Protein AF-A0A8T4EYE5-F1 (afdb_monomer_lite)

Foldseek 3Di:
DAAEEEEAAALACPCLVVLQVVVCVLRVSHHYDDCLSVCHRCNVVVLVVVCVVVVHDPVVSCVDPVNVVSVVVSVVSLVRHQEYEYEPPHDPVSVVSQVVSLVVVHAYEYEACDDDPDDDPVCVSHPYYHNDSVSVSVVVCVVSVPPPPPPPPPPPPDDDDDDDDDDDDDDDDDDDDDDDDDD

Secondary structure (DSSP, 8-state):
--EEEEEE--TT-THHHHHHHHHHHH-TTEEEE-GGGTT-TTHHHHHHHHHHHTT--HHHHHHSHHHHHHHHHHHHHHHH-SEEEEESS--HHHHHHHHHHHHTT--EEEE-SS--SS--GGGGGSSEEESSHHHHHHHHHHHHSS-----------S--PPP----PPPPP----PPPPPP-

Structure (mmCIF, N/CA/C/O backbone):
data_AF-A0A8T4EYE5-F1
#
_entr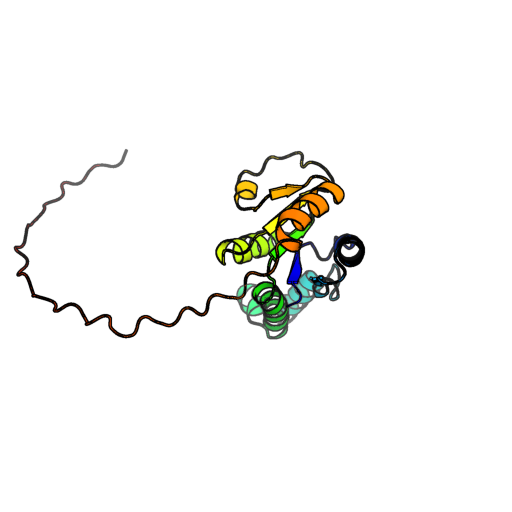y.id   AF-A0A8T4EYE5-F1
#
loop_
_atom_site.group_PDB
_atom_site.id
_atom_site.type_symbol
_atom_site.label_atom_id
_atom_site.label_alt_id
_atom_site.label_comp_id
_atom_site.label_asym_id
_atom_site.label_entity_id
_atom_site.label_seq_id
_atom_site.pdbx_PDB_ins_code
_atom_site.Cartn_x
_atom_site.Cartn_y
_atom_site.Cartn_z
_atom_site.occupancy
_atom_site.B_iso_or_equiv
_atom_site.auth_seq_id
_atom_site.auth_comp_id
_atom_site.auth_asym_id
_atom_site.auth_atom_id
_atom_site.pdbx_PDB_model_num
ATOM 1 N N . MET A 1 1 ? -5.954 -12.596 17.915 1.00 61.16 1 MET A N 1
ATOM 2 C CA . MET A 1 1 ? -4.967 -12.440 16.827 1.00 61.16 1 MET A CA 1
ATOM 3 C C . MET A 1 1 ? -4.851 -10.952 16.549 1.00 61.16 1 MET A C 1
ATOM 5 O O . MET A 1 1 ? -5.890 -10.300 16.524 1.00 61.16 1 MET A O 1
ATOM 9 N N . GLU A 1 2 ? -3.636 -10.422 16.454 1.00 86.00 2 GLU A N 1
ATOM 10 C CA . GLU A 1 2 ? -3.382 -9.031 16.052 1.00 86.00 2 GLU A CA 1
ATOM 11 C C . GLU A 1 2 ? -3.839 -8.829 14.603 1.00 86.00 2 GLU A C 1
ATOM 13 O O . GLU A 1 2 ? -3.594 -9.702 13.769 1.00 86.00 2 GLU A O 1
ATOM 18 N N . LYS A 1 3 ? -4.562 -7.735 14.324 1.00 93.75 3 LYS A N 1
ATOM 19 C CA . LYS A 1 3 ? -4.999 -7.429 12.955 1.00 93.75 3 LYS A CA 1
ATOM 20 C C . LYS A 1 3 ? -3.850 -6.806 12.182 1.00 93.75 3 LYS A C 1
ATOM 22 O O . LYS A 1 3 ? -3.168 -5.928 12.704 1.00 93.75 3 LYS A O 1
ATOM 27 N N . VAL A 1 4 ? -3.685 -7.206 10.930 1.00 97.62 4 VAL A N 1
ATOM 28 C CA . VAL A 1 4 ? -2.670 -6.658 10.030 1.00 97.62 4 VAL A CA 1
ATOM 29 C C . VAL A 1 4 ? -3.334 -5.740 9.012 1.00 97.62 4 VAL A C 1
ATOM 31 O O . VAL A 1 4 ? -4.245 -6.138 8.287 1.00 97.62 4 VAL A O 1
ATOM 34 N N . VAL A 1 5 ? -2.848 -4.511 8.918 1.00 98.44 5 VAL A N 1
ATOM 35 C CA . VAL A 1 5 ? -3.308 -3.496 7.973 1.00 98.44 5 VAL A CA 1
ATOM 36 C C . VAL A 1 5 ? -2.172 -3.166 7.019 1.00 98.44 5 VAL A C 1
ATOM 38 O O . VAL A 1 5 ? -1.103 -2.736 7.445 1.00 98.44 5 VAL A O 1
ATOM 41 N N . TYR A 1 6 ? -2.395 -3.339 5.719 1.00 98.75 6 TYR A N 1
ATOM 42 C CA . TYR A 1 6 ? -1.421 -2.949 4.701 1.00 98.75 6 TYR A CA 1
ATOM 43 C C . TYR A 1 6 ? -1.725 -1.531 4.208 1.00 98.75 6 TYR A C 1
ATOM 45 O O . TYR A 1 6 ? -2.805 -1.265 3.671 1.00 98.75 6 TYR A O 1
ATOM 53 N N . ILE A 1 7 ? -0.777 -0.610 4.379 1.00 98.75 7 ILE A N 1
ATOM 54 C CA . ILE A 1 7 ? -0.919 0.773 3.916 1.00 98.75 7 ILE A CA 1
ATOM 55 C C . ILE A 1 7 ? -0.329 0.879 2.513 1.00 98.75 7 ILE A C 1
ATOM 57 O O . ILE A 1 7 ? 0.885 0.910 2.338 1.00 98.75 7 ILE A O 1
ATOM 61 N N . ILE A 1 8 ? -1.202 0.954 1.518 1.00 98.75 8 ILE A N 1
ATOM 62 C CA . ILE A 1 8 ? -0.880 1.180 0.112 1.00 98.75 8 ILE A CA 1
ATOM 63 C C . ILE A 1 8 ? -0.535 2.663 -0.098 1.00 98.75 8 ILE A C 1
ATOM 65 O O . ILE A 1 8 ? -1.183 3.556 0.456 1.00 98.75 8 ILE A O 1
ATOM 69 N N . GLY A 1 9 ? 0.445 2.952 -0.954 1.00 97.56 9 GLY A N 1
ATOM 70 C CA . GLY A 1 9 ? 0.801 4.326 -1.302 1.00 97.56 9 GLY A CA 1
ATOM 71 C C . GLY A 1 9 ? 1.627 4.442 -2.579 1.00 97.56 9 GLY A C 1
ATOM 72 O O . GLY A 1 9 ? 1.385 3.764 -3.575 1.00 97.56 9 GLY A O 1
ATOM 73 N N . ALA A 1 10 ? 2.591 5.357 -2.570 1.00 97.19 10 ALA A N 1
ATOM 74 C CA . ALA A 1 10 ? 3.589 5.493 -3.623 1.00 97.19 10 ALA A CA 1
ATOM 75 C C . ALA A 1 10 ? 4.974 5.650 -2.997 1.00 97.19 10 ALA A C 1
ATOM 77 O O . ALA A 1 10 ? 5.104 6.314 -1.973 1.00 97.19 10 ALA A O 1
ATOM 78 N N . LEU A 1 11 ? 6.019 5.152 -3.664 1.00 96.50 11 LEU A N 1
ATOM 79 C CA . LEU A 1 11 ? 7.415 5.267 -3.207 1.00 96.50 11 LEU A CA 1
ATOM 80 C C . LEU A 1 11 ? 7.882 6.722 -2.985 1.00 96.50 11 LEU A C 1
ATOM 82 O O . LEU A 1 11 ? 8.848 6.985 -2.274 1.00 96.50 11 LEU A O 1
ATOM 86 N N . LYS A 1 12 ? 7.189 7.687 -3.602 1.00 96.44 12 LYS A N 1
ATOM 87 C CA . LYS A 1 12 ? 7.435 9.130 -3.455 1.00 96.44 12 LYS A CA 1
ATOM 88 C C . LYS A 1 12 ? 6.614 9.783 -2.338 1.00 96.44 12 LYS A C 1
ATOM 90 O O . LYS A 1 12 ? 6.881 10.927 -1.988 1.00 96.44 12 LYS A O 1
ATOM 95 N N . ASN A 1 13 ? 5.614 9.093 -1.793 1.00 96.75 13 ASN A N 1
ATOM 96 C CA . ASN A 1 13 ? 4.711 9.615 -0.772 1.00 96.75 13 ASN A CA 1
ATOM 97 C C . ASN A 1 13 ? 5.066 9.037 0.606 1.00 96.75 13 ASN A C 1
ATOM 99 O O . ASN A 1 13 ? 4.440 8.096 1.082 1.00 96.75 13 ASN A O 1
ATOM 103 N N . TRP A 1 14 ? 6.068 9.631 1.258 1.00 96.69 14 TRP A N 1
ATOM 104 C CA . TRP A 1 14 ? 6.592 9.172 2.554 1.00 96.69 14 TRP A CA 1
ATOM 105 C C . TRP A 1 14 ? 5.642 9.390 3.737 1.00 96.69 14 TRP A C 1
ATOM 107 O O . TRP A 1 14 ? 5.843 8.808 4.800 1.00 96.69 14 TRP A O 1
ATOM 117 N N . LYS A 1 15 ? 4.539 10.122 3.530 1.00 97.88 15 LYS A N 1
ATOM 118 C CA . LYS A 1 15 ? 3.475 10.293 4.530 1.00 97.88 15 LYS A CA 1
ATOM 119 C C . LYS A 1 15 ? 2.796 8.978 4.922 1.00 97.88 15 LYS A C 1
ATOM 121 O O . LYS A 1 15 ? 2.084 8.948 5.920 1.00 97.88 15 LYS A O 1
ATOM 126 N N . VAL A 1 16 ? 3.006 7.890 4.170 1.00 97.94 16 VAL A N 1
ATOM 127 C CA . VAL A 1 16 ? 2.561 6.549 4.584 1.00 97.94 16 VAL A CA 1
ATOM 128 C C . VAL A 1 16 ? 3.170 6.135 5.926 1.00 97.94 16 VAL A C 1
ATOM 130 O O . VAL A 1 16 ? 2.483 5.490 6.709 1.00 97.94 16 VAL A O 1
ATOM 133 N N . ILE A 1 17 ? 4.406 6.554 6.223 1.00 98.31 17 ILE A N 1
ATOM 134 C CA . ILE A 1 17 ? 5.074 6.265 7.500 1.00 98.31 17 ILE A CA 1
ATOM 135 C C . ILE A 1 17 ? 4.430 7.081 8.623 1.00 98.31 17 ILE A C 1
ATOM 137 O O . ILE A 1 17 ? 4.127 6.540 9.683 1.00 98.31 17 ILE A O 1
ATOM 141 N N . ASP A 1 18 ? 4.161 8.367 8.384 1.00 98.44 18 ASP A N 1
ATOM 142 C CA . ASP A 1 18 ? 3.478 9.229 9.357 1.00 98.44 18 ASP A CA 1
ATOM 143 C C . ASP A 1 18 ? 2.082 8.691 9.687 1.00 98.44 18 ASP A C 1
ATOM 145 O O . ASP A 1 18 ? 1.681 8.643 10.853 1.00 98.44 18 ASP A O 1
ATOM 149 N N . LEU A 1 19 ? 1.359 8.241 8.658 1.00 98.62 19 LEU A N 1
ATOM 150 C CA . LEU A 1 19 ? 0.061 7.599 8.806 1.00 98.62 19 LEU A CA 1
ATOM 151 C C . LEU A 1 19 ? 0.175 6.302 9.611 1.00 98.62 19 LEU A C 1
ATOM 153 O O . LEU A 1 19 ? -0.575 6.140 10.570 1.00 98.62 19 LEU A O 1
ATOM 157 N N . ALA A 1 20 ? 1.118 5.417 9.270 1.00 98.56 20 ALA A N 1
ATOM 158 C CA . ALA A 1 20 ? 1.360 4.179 10.009 1.00 98.56 20 ALA A CA 1
ATOM 159 C C . ALA A 1 20 ? 1.632 4.465 11.491 1.00 98.56 20 ALA A C 1
ATOM 161 O O . ALA A 1 20 ? 0.966 3.915 12.358 1.00 98.56 20 ALA A O 1
ATOM 162 N N . ASN A 1 21 ? 2.532 5.404 11.787 1.00 98.50 21 ASN A N 1
ATOM 163 C CA . ASN A 1 21 ? 2.879 5.790 13.154 1.00 98.50 21 ASN A CA 1
ATOM 164 C C . ASN A 1 21 ? 1.688 6.366 13.926 1.00 98.50 21 ASN A C 1
ATOM 166 O O . ASN A 1 21 ? 1.528 6.081 15.114 1.00 98.50 21 ASN A O 1
ATOM 170 N N . ARG A 1 22 ? 0.859 7.192 13.277 1.00 98.19 22 ARG A N 1
ATOM 171 C CA . ARG A 1 22 ? -0.359 7.727 13.894 1.00 98.19 22 ARG A CA 1
ATOM 172 C C . ARG A 1 22 ? -1.351 6.608 14.198 1.00 98.19 22 ARG A C 1
ATOM 174 O O . ARG A 1 22 ? -1.857 6.549 15.312 1.00 98.19 22 ARG A O 1
ATOM 181 N N . LEU A 1 23 ? -1.586 5.707 13.249 1.00 98.00 23 LEU A N 1
ATOM 182 C CA . LEU A 1 23 ? -2.521 4.598 13.422 1.00 98.00 23 LEU A CA 1
ATOM 183 C C . LEU A 1 23 ? -2.035 3.581 14.465 1.00 98.00 23 LEU A C 1
ATOM 185 O O . LEU A 1 23 ? -2.836 3.146 15.283 1.00 98.00 23 LEU A O 1
ATOM 189 N N . SER A 1 24 ? -0.738 3.275 14.529 1.00 97.25 24 SER A N 1
ATOM 190 C CA . SER A 1 24 ? -0.174 2.392 15.561 1.00 97.25 24 SER A CA 1
ATOM 191 C C . SER A 1 24 ? -0.366 2.933 16.981 1.00 97.25 24 SER A C 1
ATOM 193 O O . SER A 1 24 ? -0.507 2.153 17.919 1.00 97.25 24 SER A O 1
ATOM 195 N N . LYS A 1 25 ? -0.391 4.262 17.164 1.00 97.75 25 LYS A N 1
ATOM 196 C CA . LYS A 1 25 ? -0.698 4.880 18.467 1.00 97.75 25 LYS A CA 1
ATOM 197 C C . LYS A 1 25 ? -2.172 4.730 18.840 1.00 97.75 25 LYS A C 1
ATOM 199 O O . LYS A 1 25 ? -2.475 4.465 19.997 1.00 97.75 25 LYS A O 1
ATOM 204 N N . GLU A 1 26 ? -3.067 4.890 17.868 1.00 96.88 26 GLU A N 1
ATOM 205 C CA . GLU A 1 26 ? -4.517 4.750 18.062 1.00 96.88 26 GLU A CA 1
ATOM 206 C C . GLU A 1 26 ? -4.946 3.287 18.246 1.00 96.88 26 GLU A C 1
ATOM 208 O O . GLU A 1 26 ? -5.865 2.997 19.009 1.00 96.88 26 GLU A O 1
ATOM 213 N N . PHE A 1 27 ? -4.264 2.354 17.578 1.00 96.12 27 PHE A N 1
ATOM 214 C CA . PHE A 1 27 ? -4.590 0.930 17.561 1.00 96.12 27 PHE A CA 1
ATOM 215 C C . PHE A 1 27 ? -3.361 0.079 17.935 1.00 96.12 27 PHE A C 1
ATOM 217 O O . PHE A 1 27 ? -2.821 -0.633 17.089 1.00 96.12 27 PHE A O 1
ATOM 224 N N . PRO A 1 28 ? -2.927 0.081 19.211 1.00 93.94 28 PRO A N 1
ATOM 225 C CA .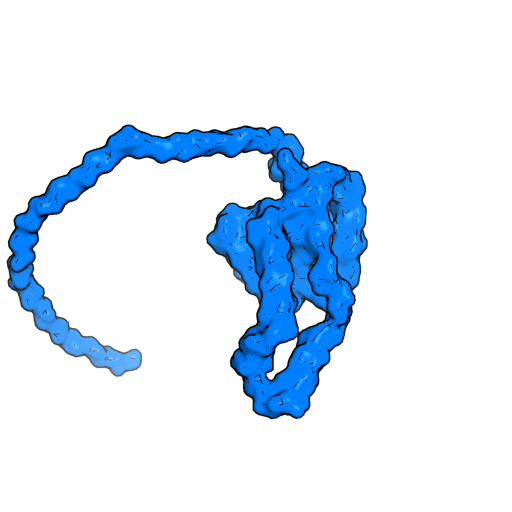 PRO A 1 28 ? -1.667 -0.539 19.647 1.00 93.94 28 PRO A CA 1
ATOM 226 C C . PRO A 1 28 ? -1.636 -2.076 19.582 1.00 93.94 28 PRO A C 1
ATOM 228 O O . PRO A 1 28 ? -0.626 -2.683 19.916 1.00 93.94 28 PRO A O 1
ATOM 231 N N . LYS A 1 29 ? -2.751 -2.716 19.208 1.00 93.31 29 LYS A N 1
ATOM 232 C CA . LYS A 1 29 ? -2.882 -4.174 19.023 1.00 93.31 29 LYS A CA 1
ATOM 233 C C . LYS A 1 29 ? -3.019 -4.565 17.546 1.00 93.31 29 LYS A C 1
ATOM 235 O O . LYS A 1 29 ? -3.561 -5.634 17.252 1.00 93.31 29 LYS A O 1
ATOM 240 N N . CYS A 1 30 ? -2.691 -3.642 16.645 1.00 95.50 30 CYS A N 1
ATOM 241 C CA . CYS A 1 30 ? -2.746 -3.822 15.204 1.00 95.50 30 CYS A CA 1
ATOM 242 C C . CYS A 1 30 ? -1.382 -3.502 14.595 1.00 95.50 30 CYS A C 1
ATOM 244 O O . CYS A 1 30 ? -0.728 -2.527 14.967 1.00 95.50 30 CYS A O 1
ATOM 246 N N . GLU A 1 31 ? -1.010 -4.269 13.579 1.00 97.38 31 GLU A N 1
ATOM 247 C CA . GLU A 1 31 ? 0.167 -4.003 12.770 1.00 97.38 31 GLU A CA 1
ATOM 248 C C . GLU A 1 31 ? -0.213 -3.121 11.573 1.00 97.38 31 GLU A C 1
ATOM 250 O O . GLU A 1 31 ? -1.110 -3.468 10.806 1.00 97.38 31 GLU A O 1
ATOM 255 N N . PHE A 1 32 ? 0.511 -2.020 11.359 1.00 98.31 32 PHE A N 1
ATOM 256 C CA . PHE A 1 32 ? 0.377 -1.170 10.172 1.00 98.31 32 PHE A CA 1
ATOM 257 C C . PHE A 1 32 ? 1.611 -1.311 9.281 1.00 98.31 32 PHE A C 1
ATOM 259 O O . PHE A 1 32 ? 2.641 -0.674 9.496 1.00 98.31 32 PHE A O 1
ATOM 266 N N . PHE A 1 33 ? 1.509 -2.167 8.268 1.00 98.56 33 PHE A N 1
ATOM 267 C CA . PHE A 1 33 ? 2.607 -2.484 7.367 1.00 98.56 33 PHE A CA 1
ATOM 268 C C . PHE A 1 33 ? 2.761 -1.425 6.267 1.00 98.56 33 PHE A C 1
ATOM 270 O O . PHE A 1 33 ? 1.860 -1.222 5.451 1.00 98.56 33 PHE A O 1
ATOM 277 N N . CYS A 1 34 ? 3.939 -0.802 6.204 1.00 98.25 34 CYS A N 1
ATOM 278 C CA . CYS A 1 34 ? 4.347 0.089 5.112 1.00 98.25 34 CYS A CA 1
ATOM 279 C C . CYS A 1 34 ? 5.832 -0.067 4.727 1.00 98.25 34 CYS A C 1
ATOM 281 O O . CYS A 1 34 ? 6.401 0.809 4.077 1.00 98.25 34 CYS A O 1
ATOM 283 N N . SER A 1 35 ? 6.494 -1.160 5.131 1.00 97.88 35 SER A N 1
ATOM 284 C CA . SER A 1 35 ? 7.941 -1.362 4.923 1.00 97.88 35 SER A CA 1
ATOM 285 C C . SER A 1 35 ? 8.339 -1.541 3.454 1.00 97.88 35 SER A C 1
ATOM 287 O O . SER A 1 35 ? 9.516 -1.395 3.122 1.00 97.88 35 SER A O 1
ATOM 289 N N . TRP A 1 36 ? 7.372 -1.777 2.561 1.00 97.44 36 TRP A N 1
ATOM 290 C CA . TRP A 1 36 ? 7.564 -1.751 1.107 1.00 97.44 36 TRP A CA 1
ATOM 291 C C . TRP A 1 36 ? 8.118 -0.416 0.591 1.00 97.44 36 TRP A C 1
ATOM 293 O O . TRP A 1 36 ? 8.665 -0.374 -0.505 1.00 97.44 36 TRP A O 1
ATOM 303 N N . ILE A 1 37 ? 8.039 0.678 1.362 1.00 97.50 37 ILE A N 1
ATOM 304 C CA . ILE A 1 37 ? 8.595 1.979 0.957 1.00 97.50 37 ILE A CA 1
ATOM 305 C C . ILE A 1 37 ? 10.132 2.030 0.976 1.00 97.50 37 ILE A C 1
ATOM 307 O O . ILE A 1 37 ? 10.734 2.894 0.337 1.00 97.50 37 ILE A O 1
ATOM 311 N N . THR A 1 38 ? 10.780 1.112 1.698 1.00 96.75 38 THR A N 1
ATOM 312 C CA . THR A 1 38 ? 12.230 1.126 1.963 1.00 96.75 38 THR A CA 1
ATOM 313 C C . THR A 1 38 ? 13.150 1.131 0.730 1.00 96.75 38 THR A C 1
ATOM 315 O O . THR A 1 38 ? 14.198 1.770 0.821 1.00 96.75 38 THR A O 1
ATOM 318 N N . PRO A 1 39 ? 12.804 0.543 -0.438 1.00 95.25 39 PRO A N 1
ATOM 319 C CA . PRO A 1 39 ? 13.608 0.675 -1.658 1.00 95.25 39 PRO A CA 1
ATOM 320 C C . PRO A 1 39 ? 13.696 2.115 -2.195 1.00 95.25 39 PRO A C 1
ATOM 322 O O . PRO A 1 39 ? 14.570 2.423 -3.006 1.00 95.25 39 PRO A O 1
ATOM 325 N N . GLY A 1 40 ? 12.810 3.008 -1.744 1.00 95.62 40 GLY A N 1
ATOM 326 C CA . GLY A 1 40 ? 12.862 4.436 -2.026 1.00 95.62 40 GLY A CA 1
ATOM 327 C C . GLY A 1 40 ? 12.227 4.865 -3.358 1.00 95.62 40 GLY A C 1
ATOM 328 O O . GLY A 1 40 ? 11.804 4.044 -4.172 1.00 95.62 40 GLY A O 1
ATOM 329 N N . PRO A 1 41 ? 12.153 6.188 -3.606 1.00 96.12 41 PRO A N 1
ATOM 330 C CA . PRO A 1 41 ? 11.363 6.802 -4.684 1.00 96.12 41 PRO A CA 1
ATOM 331 C C . PRO A 1 41 ? 11.800 6.449 -6.113 1.00 96.12 41 PRO A C 1
ATOM 333 O O . PRO A 1 41 ? 11.074 6.748 -7.065 1.00 96.12 41 PRO A O 1
ATOM 336 N N . GLU A 1 42 ? 12.982 5.858 -6.269 1.00 96.75 42 GLU A N 1
ATOM 337 C CA . GLU A 1 42 ? 13.623 5.565 -7.552 1.00 96.75 42 GLU A CA 1
ATOM 338 C C . GLU A 1 42 ? 13.687 4.064 -7.865 1.00 96.75 42 GLU A C 1
ATOM 340 O O . GLU A 1 42 ? 14.230 3.693 -8.905 1.00 96.75 42 GLU A O 1
ATOM 345 N N . ALA A 1 43 ? 13.146 3.194 -7.005 1.00 95.50 43 ALA A N 1
ATOM 346 C CA . ALA A 1 43 ? 13.285 1.742 -7.144 1.00 95.50 43 ALA A CA 1
ATOM 347 C C . ALA A 1 43 ? 12.849 1.232 -8.531 1.00 95.50 43 ALA A C 1
ATOM 349 O O . ALA A 1 43 ? 13.620 0.559 -9.221 1.00 95.50 43 ALA A O 1
ATOM 350 N N . ASP A 1 44 ? 11.669 1.652 -8.998 1.00 93.94 44 ASP A N 1
ATOM 351 C CA . ASP A 1 44 ? 11.150 1.297 -10.327 1.00 93.94 44 ASP A CA 1
ATOM 352 C C . ASP A 1 44 ? 12.044 1.812 -11.465 1.00 93.94 44 ASP A C 1
ATOM 354 O O . ASP A 1 44 ? 12.213 1.163 -12.502 1.00 93.94 44 ASP A O 1
ATOM 358 N N . GLU A 1 45 ? 12.644 2.991 -11.282 1.00 96.12 45 GLU A N 1
ATOM 359 C CA . GLU A 1 45 ? 13.545 3.583 -12.266 1.00 96.12 45 GLU A CA 1
ATOM 360 C C . GLU A 1 45 ? 14.858 2.799 -12.347 1.00 96.12 45 GLU A C 1
ATOM 362 O O . GLU A 1 45 ? 15.361 2.570 -13.451 1.00 96.12 45 GLU A O 1
ATOM 367 N N . TYR A 1 46 ? 15.395 2.335 -11.216 1.00 97.44 46 TYR A N 1
ATOM 368 C CA . TYR A 1 46 ? 16.572 1.468 -11.202 1.00 97.44 46 TYR A CA 1
ATOM 369 C C . TYR A 1 46 ? 16.288 0.106 -11.834 1.00 97.44 46 TYR A C 1
ATOM 371 O O . TYR A 1 46 ? 17.092 -0.338 -12.657 1.00 97.44 46 TYR A O 1
ATOM 379 N N . LEU A 1 47 ? 15.134 -0.510 -11.557 1.00 96.94 47 LEU A N 1
ATOM 380 C CA . LEU A 1 47 ? 14.725 -1.757 -12.213 1.00 96.94 47 LEU A CA 1
ATOM 381 C C . LEU A 1 47 ? 14.622 -1.577 -13.736 1.00 96.94 47 LEU A C 1
ATOM 383 O O . LEU A 1 47 ? 15.141 -2.385 -14.510 1.00 96.94 47 LEU A O 1
ATOM 387 N N . ARG A 1 48 ? 14.030 -0.465 -14.187 1.00 96.75 48 ARG A N 1
ATOM 388 C CA . ARG A 1 48 ? 13.941 -0.122 -15.613 1.00 96.75 48 ARG A CA 1
ATOM 389 C C . ARG A 1 48 ? 15.317 0.100 -16.245 1.00 96.75 48 ARG A C 1
ATOM 391 O O . ARG A 1 48 ? 15.563 -0.380 -17.354 1.00 96.75 48 ARG A O 1
ATOM 398 N N . LYS A 1 49 ? 16.213 0.835 -15.576 1.00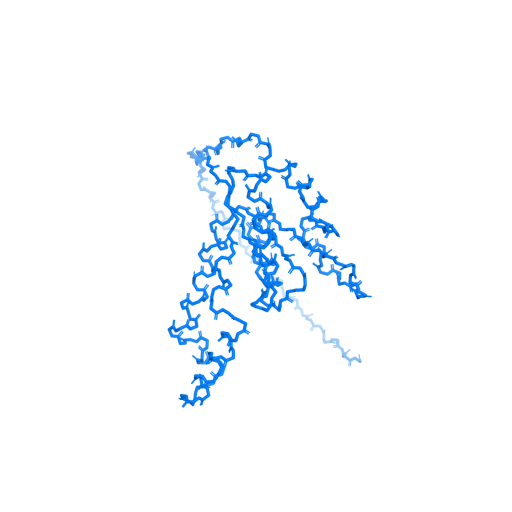 98.00 49 LYS A N 1
ATOM 399 C CA . LYS A 1 49 ? 17.597 1.062 -16.035 1.00 98.00 49 LYS A CA 1
ATOM 400 C C . LYS A 1 49 ? 18.361 -0.257 -16.138 1.00 98.00 49 LYS A C 1
ATOM 402 O O . LYS A 1 49 ? 19.052 -0.465 -17.133 1.00 98.00 49 LYS A O 1
ATOM 407 N N . PHE A 1 50 ? 18.211 -1.141 -15.153 1.00 97.94 50 PHE A N 1
ATOM 408 C CA . PHE A 1 50 ? 18.786 -2.484 -15.159 1.00 97.94 50 PHE A CA 1
ATOM 409 C C . PHE A 1 50 ? 18.309 -3.290 -16.373 1.00 97.94 50 PHE A C 1
ATOM 411 O O . PHE A 1 50 ? 19.144 -3.732 -17.163 1.00 97.94 50 PHE A O 1
ATOM 418 N N . GLY A 1 51 ? 16.991 -3.396 -16.581 1.00 98.06 51 GLY A N 1
ATOM 419 C CA . GLY A 1 51 ? 16.413 -4.132 -17.711 1.00 98.06 51 GLY A CA 1
ATOM 420 C C . GLY A 1 51 ? 16.934 -3.631 -19.059 1.00 98.06 51 GLY A C 1
ATOM 421 O O . GLY A 1 51 ? 17.448 -4.411 -19.859 1.00 98.06 51 GLY A O 1
ATOM 422 N N . LYS A 1 52 ? 16.940 -2.305 -19.263 1.00 98.06 52 LYS A N 1
ATOM 423 C CA . LYS A 1 52 ? 17.503 -1.679 -20.472 1.00 98.06 52 LYS A CA 1
ATOM 424 C C . LYS A 1 52 ? 18.984 -1.994 -20.671 1.00 98.06 52 LYS A C 1
ATOM 426 O O . LYS A 1 52 ? 19.380 -2.345 -21.776 1.00 98.06 52 LYS A O 1
ATOM 431 N N . LYS A 1 53 ? 19.803 -1.891 -19.618 1.00 98.25 53 LYS A N 1
ATOM 432 C CA . LYS A 1 53 ? 21.241 -2.206 -19.693 1.00 98.25 53 LYS A CA 1
ATOM 433 C C . LYS A 1 53 ? 21.508 -3.680 -20.001 1.00 98.25 53 LYS A C 1
ATOM 435 O O . LYS A 1 53 ? 22.531 -3.993 -20.597 1.00 98.25 53 LYS A O 1
ATOM 440 N N . ARG A 1 54 ? 20.599 -4.573 -19.611 1.00 97.88 54 ARG A N 1
ATOM 441 C CA . ARG A 1 54 ? 20.646 -6.007 -19.922 1.00 97.88 54 ARG A CA 1
ATOM 442 C C . ARG A 1 54 ? 20.073 -6.354 -21.303 1.00 97.88 54 ARG A C 1
ATOM 444 O O . ARG A 1 54 ? 20.147 -7.515 -21.686 1.00 97.88 54 ARG A O 1
ATOM 451 N N . GLY A 1 55 ? 19.515 -5.384 -22.033 1.00 98.31 55 GLY A N 1
ATOM 452 C CA . GLY A 1 55 ? 18.834 -5.620 -23.310 1.00 98.31 55 GLY A CA 1
ATOM 453 C C . GLY A 1 55 ? 17.477 -6.320 -23.169 1.00 98.31 55 GLY A C 1
ATOM 454 O O . GLY A 1 55 ? 16.980 -6.868 -24.145 1.00 98.31 55 GLY A O 1
ATOM 455 N N . LEU A 1 56 ? 16.885 -6.319 -21.971 1.00 98.44 56 LEU A N 1
ATOM 456 C CA . LEU A 1 56 ? 15.612 -6.982 -21.694 1.00 98.44 56 LEU A CA 1
ATOM 457 C C . LEU A 1 56 ? 14.430 -6.104 -22.114 1.00 98.44 56 LEU A C 1
ATOM 459 O O . LEU A 1 56 ? 14.406 -4.891 -21.875 1.00 98.44 56 LEU A O 1
ATOM 463 N N . SER A 1 57 ? 13.398 -6.736 -22.664 1.00 98.19 57 SER A N 1
ATOM 464 C CA . SER A 1 57 ? 12.085 -6.116 -22.834 1.00 98.19 57 SER A CA 1
ATOM 465 C C . SER A 1 57 ? 11.405 -5.863 -21.482 1.00 98.19 57 SER A C 1
ATOM 467 O O . SER A 1 57 ? 11.820 -6.363 -20.432 1.00 98.19 57 SER A O 1
ATOM 469 N N . TYR A 1 58 ? 10.296 -5.119 -21.497 1.00 96.81 58 TYR A N 1
ATOM 470 C CA . TYR A 1 58 ? 9.464 -4.924 -20.305 1.00 96.81 58 TYR A CA 1
ATOM 471 C C . TYR A 1 58 ? 8.987 -6.261 -19.712 1.00 96.81 58 TYR A C 1
ATOM 473 O O . TYR A 1 58 ? 9.105 -6.486 -18.509 1.00 96.81 58 TYR A O 1
ATOM 481 N N . LYS A 1 59 ? 8.494 -7.170 -20.568 1.00 97.88 59 LYS A N 1
ATOM 482 C CA . LYS A 1 59 ? 7.983 -8.481 -20.149 1.00 97.88 59 LYS A CA 1
ATOM 483 C C . LYS A 1 59 ? 9.082 -9.327 -19.513 1.00 97.88 59 LYS A C 1
ATOM 485 O O . LYS A 1 59 ? 8.837 -9.943 -18.485 1.00 97.88 59 LYS A O 1
ATOM 490 N N . GLU A 1 60 ? 10.279 -9.334 -20.090 1.00 98.38 60 GLU A N 1
ATOM 491 C CA . GLU A 1 60 ? 11.423 -10.068 -19.537 1.00 98.38 60 GLU A CA 1
ATOM 492 C C . GLU A 1 60 ? 11.938 -9.436 -18.242 1.00 98.38 60 GLU A C 1
ATOM 494 O O . GLU A 1 60 ? 12.239 -10.158 -17.299 1.00 98.38 60 GLU A O 1
ATOM 499 N N . THR A 1 61 ? 11.952 -8.102 -18.146 1.00 98.31 61 THR A N 1
ATOM 500 C CA . THR A 1 61 ? 12.333 -7.392 -16.912 1.00 98.31 61 THR A CA 1
ATOM 501 C C . THR A 1 61 ? 11.401 -7.754 -15.752 1.00 98.31 61 THR A C 1
ATOM 503 O O . THR A 1 61 ? 11.875 -7.989 -14.647 1.00 98.31 61 THR A O 1
ATOM 506 N N . LEU A 1 62 ? 10.089 -7.883 -15.991 1.00 97.44 62 LEU A N 1
ATOM 507 C CA . LEU A 1 62 ? 9.144 -8.368 -14.972 1.00 97.44 62 LEU A CA 1
ATOM 508 C C . LEU A 1 62 ? 9.380 -9.830 -14.562 1.00 97.44 62 LEU A C 1
ATOM 510 O O . LEU A 1 62 ? 8.931 -10.249 -13.498 1.00 97.44 62 LEU A O 1
ATOM 514 N N . GLN A 1 63 ? 10.042 -10.621 -15.408 1.00 97.81 63 GLN A N 1
ATOM 515 C CA . GLN A 1 63 ? 10.384 -12.009 -15.108 1.00 97.81 63 GLN A CA 1
ATOM 516 C C . GLN A 1 63 ? 11.744 -12.167 -14.419 1.00 97.81 63 GLN A C 1
ATOM 518 O O . GLN A 1 63 ? 12.053 -13.286 -13.995 1.00 97.81 63 GLN A O 1
ATOM 523 N N . ASP A 1 64 ? 12.516 -11.087 -14.285 1.00 97.62 64 ASP A N 1
ATOM 524 C CA . ASP A 1 64 ? 13.785 -11.072 -13.564 1.00 97.62 64 ASP A CA 1
ATOM 525 C C . ASP A 1 64 ? 13.591 -11.355 -12.064 1.00 97.62 64 ASP A C 1
ATOM 527 O O . ASP A 1 64 ? 12.545 -11.063 -11.473 1.00 97.62 64 ASP A O 1
ATOM 531 N N . TRP A 1 65 ? 14.618 -11.930 -11.436 1.00 97.25 65 TRP A N 1
ATOM 532 C CA . TRP A 1 65 ? 14.599 -12.295 -10.022 1.00 97.25 65 TRP A CA 1
ATOM 533 C C . TRP A 1 65 ? 14.348 -11.107 -9.098 1.00 97.25 65 TRP A C 1
ATOM 535 O O . TRP A 1 65 ? 13.626 -11.275 -8.113 1.00 97.25 65 TRP A O 1
ATOM 545 N N . GLY A 1 66 ? 14.896 -9.928 -9.414 1.00 96.19 66 GLY A N 1
ATOM 546 C CA . GLY A 1 66 ? 14.687 -8.718 -8.621 1.00 96.19 66 GLY A CA 1
ATOM 547 C C . GLY A 1 66 ? 13.228 -8.266 -8.653 1.00 96.19 66 GLY A C 1
ATOM 548 O O . GLY A 1 66 ? 12.625 -8.049 -7.604 1.00 96.19 66 GLY A O 1
ATOM 549 N N . ALA A 1 67 ? 12.625 -8.216 -9.845 1.00 97.25 67 ALA A N 1
ATOM 550 C CA . ALA A 1 67 ? 11.219 -7.846 -10.015 1.00 97.25 67 ALA A CA 1
ATOM 551 C C . ALA A 1 67 ? 10.274 -8.835 -9.313 1.00 97.25 67 ALA A C 1
ATOM 553 O O . ALA A 1 67 ? 9.361 -8.427 -8.594 1.00 97.25 67 ALA A O 1
ATOM 554 N N . LYS A 1 68 ? 10.520 -10.142 -9.474 1.00 98.12 68 LYS A N 1
ATOM 555 C CA . LYS A 1 68 ? 9.735 -11.199 -8.817 1.00 98.12 68 LYS A CA 1
ATOM 556 C C . LYS A 1 68 ? 9.845 -11.156 -7.298 1.00 98.12 68 LYS A C 1
ATOM 558 O O . LYS A 1 68 ? 8.845 -11.390 -6.628 1.00 98.12 68 LYS A O 1
ATOM 563 N N . HIS A 1 69 ? 11.028 -10.870 -6.753 1.00 97.56 69 HIS A N 1
ATOM 564 C CA . HIS A 1 69 ? 11.206 -10.750 -5.305 1.00 97.56 69 HIS A CA 1
ATOM 565 C C . HIS A 1 69 ? 10.409 -9.587 -4.729 1.00 97.56 69 HIS A C 1
ATOM 567 O O . HIS A 1 69 ? 9.700 -9.793 -3.750 1.00 97.56 69 HIS A O 1
ATOM 573 N N . VAL A 1 70 ? 10.479 -8.406 -5.350 1.00 96.88 70 VAL A N 1
ATOM 574 C CA . VAL A 1 70 ? 9.701 -7.237 -4.908 1.00 96.88 70 VAL A CA 1
ATOM 575 C C . VAL A 1 70 ? 8.204 -7.544 -4.971 1.00 96.88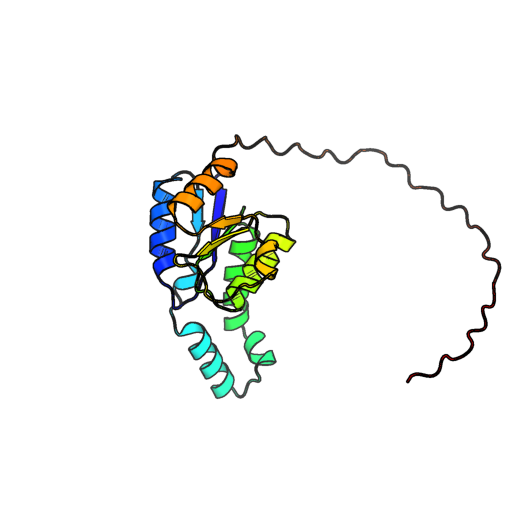 70 VAL A C 1
ATOM 577 O O . VAL A 1 70 ? 7.512 -7.424 -3.967 1.00 96.88 70 VAL A O 1
ATOM 580 N N . PHE A 1 71 ? 7.727 -8.079 -6.099 1.00 97.94 71 PHE A N 1
ATOM 581 C CA . PHE A 1 71 ? 6.327 -8.483 -6.240 1.00 97.94 71 PHE A CA 1
ATOM 582 C C . PHE A 1 71 ? 5.885 -9.494 -5.171 1.00 97.94 71 PHE A C 1
ATOM 584 O O . PHE A 1 71 ? 4.825 -9.338 -4.569 1.00 97.94 71 PHE A O 1
ATOM 591 N N . ASN A 1 72 ? 6.679 -10.539 -4.926 1.00 98.44 72 ASN A N 1
ATOM 592 C CA . ASN A 1 72 ? 6.342 -11.564 -3.938 1.00 98.44 72 ASN A CA 1
ATOM 593 C C . ASN A 1 72 ? 6.384 -11.022 -2.508 1.00 98.44 72 ASN A C 1
ATOM 595 O O . ASN A 1 72 ? 5.585 -11.461 -1.680 1.00 98.44 72 ASN A O 1
ATOM 599 N N . PHE A 1 73 ? 7.289 -10.086 -2.218 1.00 98.31 73 PHE A N 1
ATOM 600 C CA . PHE A 1 73 ? 7.336 -9.386 -0.941 1.00 98.31 73 PHE A CA 1
ATOM 601 C C . PHE A 1 73 ? 6.019 -8.637 -0.708 1.00 98.31 73 PHE A C 1
ATOM 603 O O . PHE A 1 73 ? 5.299 -8.965 0.237 1.00 98.31 73 PHE A O 1
ATOM 610 N N . ASP A 1 74 ? 5.624 -7.748 -1.623 1.00 98.19 74 ASP A N 1
ATOM 611 C CA . ASP A 1 74 ? 4.367 -6.997 -1.506 1.00 98.19 74 ASP A CA 1
ATOM 612 C C . ASP A 1 74 ? 3.156 -7.937 -1.430 1.00 98.19 74 ASP A C 1
ATOM 614 O O . ASP A 1 74 ? 2.326 -7.828 -0.523 1.00 98.19 74 ASP A O 1
ATOM 618 N N . LYS A 1 75 ? 3.092 -8.942 -2.315 1.00 98.50 75 LYS A N 1
ATOM 619 C CA . LYS A 1 75 ? 2.003 -9.927 -2.344 1.00 98.50 75 LYS A CA 1
ATOM 620 C C . LYS A 1 75 ? 1.869 -10.689 -1.026 1.00 98.50 75 LYS A C 1
ATOM 622 O O . LYS A 1 75 ? 0.753 -10.864 -0.546 1.00 98.50 75 LYS A O 1
ATOM 627 N N . THR A 1 76 ? 2.976 -11.118 -0.422 1.00 98.50 76 THR A N 1
ATOM 628 C CA . THR A 1 76 ? 2.961 -11.831 0.868 1.00 98.50 76 THR A CA 1
ATOM 629 C C . THR A 1 76 ? 2.323 -10.974 1.959 1.00 98.50 76 THR A C 1
ATOM 631 O O . THR A 1 76 ? 1.508 -11.461 2.748 1.00 98.50 76 THR A O 1
ATOM 634 N N . HIS A 1 77 ? 2.649 -9.680 1.990 1.00 98.56 77 HIS A N 1
ATOM 635 C CA . HIS A 1 77 ? 2.094 -8.760 2.976 1.00 98.56 77 HIS A CA 1
ATOM 636 C C . HIS A 1 77 ? 0.635 -8.368 2.670 1.00 98.56 77 HIS A C 1
ATOM 638 O O . HIS A 1 77 ? -0.146 -8.225 3.611 1.00 98.56 77 HIS A O 1
ATOM 644 N N . LEU A 1 78 ? 0.225 -8.288 1.400 1.00 98.56 78 LEU A N 1
ATOM 645 C CA . LEU A 1 78 ? -1.184 -8.124 1.003 1.00 98.56 78 LEU A CA 1
ATOM 646 C C . LEU A 1 78 ? -2.035 -9.361 1.356 1.00 98.56 78 LEU A C 1
ATOM 648 O O . LEU A 1 78 ? -3.164 -9.239 1.839 1.00 98.56 78 LEU A O 1
ATOM 652 N N . ASP A 1 79 ? -1.496 -10.565 1.157 1.00 98.50 79 ASP A N 1
ATOM 653 C CA . ASP A 1 79 ? -2.198 -11.827 1.415 1.00 98.50 79 ASP A CA 1
ATOM 654 C C . ASP A 1 79 ? -2.462 -12.056 2.905 1.00 98.50 79 ASP A C 1
ATOM 656 O O . ASP A 1 79 ? -3.533 -12.554 3.268 1.00 98.50 79 ASP A O 1
ATOM 660 N N . ARG A 1 80 ? -1.529 -11.667 3.780 1.00 97.75 80 ARG A N 1
ATOM 661 C CA . ARG A 1 80 ? -1.703 -11.790 5.237 1.00 97.75 80 ARG A CA 1
ATOM 662 C C . ARG A 1 80 ? -2.476 -10.631 5.871 1.00 97.75 80 ARG A C 1
ATOM 664 O O . ARG A 1 80 ? -2.912 -10.773 7.005 1.00 97.75 80 ARG A O 1
ATOM 671 N N . ALA A 1 81 ? -2.619 -9.497 5.182 1.00 98.25 81 ALA A N 1
ATOM 672 C CA . ALA A 1 81 ? -3.352 -8.352 5.710 1.00 98.25 81 ALA A CA 1
ATOM 673 C C . ALA A 1 81 ? -4.836 -8.691 5.893 1.00 98.25 81 ALA A C 1
ATOM 675 O O . ALA A 1 81 ? -5.439 -9.321 5.024 1.00 98.25 81 ALA A O 1
ATOM 676 N N . ASP A 1 82 ? -5.444 -8.249 6.986 1.00 98.00 82 ASP A N 1
ATOM 677 C CA . ASP A 1 82 ? -6.889 -8.330 7.203 1.00 98.00 82 ASP A CA 1
ATOM 678 C C . ASP A 1 82 ? -7.632 -7.242 6.419 1.00 98.00 82 ASP A C 1
ATOM 680 O O . ASP A 1 82 ? -8.800 -7.417 6.074 1.00 98.00 82 ASP A O 1
ATOM 684 N N . MET A 1 83 ? -6.959 -6.122 6.130 1.00 98.06 83 MET A N 1
ATOM 685 C CA . MET A 1 83 ? -7.499 -4.995 5.368 1.00 98.06 83 MET A CA 1
ATOM 686 C C . MET A 1 83 ? -6.400 -4.117 4.760 1.00 98.06 83 MET A C 1
ATOM 688 O O . MET A 1 83 ? -5.232 -4.210 5.145 1.00 98.06 83 MET A O 1
ATOM 692 N N . VAL A 1 84 ? -6.788 -3.226 3.844 1.00 98.75 84 VAL A N 1
ATOM 693 C CA . VAL A 1 84 ? -5.892 -2.218 3.255 1.00 98.75 84 VAL A CA 1
ATOM 694 C C . VAL A 1 84 ? -6.370 -0.791 3.484 1.00 98.75 84 VAL A C 1
ATOM 696 O O . VAL A 1 84 ? -7.568 -0.522 3.579 1.00 98.75 84 VAL A O 1
ATOM 699 N N . ILE A 1 85 ? -5.419 0.137 3.506 1.00 98.81 85 ILE A N 1
ATOM 700 C CA . ILE A 1 85 ? -5.665 1.580 3.452 1.00 98.81 85 ILE A CA 1
ATOM 701 C C . ILE A 1 85 ? -4.822 2.138 2.313 1.00 98.81 85 ILE A C 1
ATOM 703 O O . ILE A 1 85 ? -3.608 1.982 2.326 1.00 98.81 85 ILE A O 1
ATOM 707 N N . MET A 1 86 ? -5.434 2.806 1.341 1.00 98.75 86 MET A N 1
ATOM 708 C CA . MET A 1 86 ? -4.728 3.446 0.235 1.00 98.75 86 MET A CA 1
ATOM 709 C C . MET A 1 86 ? -4.610 4.949 0.461 1.00 98.75 86 MET A C 1
ATOM 711 O O . MET A 1 86 ? -5.603 5.672 0.401 1.00 98.75 86 MET A O 1
ATOM 715 N N . LEU A 1 87 ? -3.388 5.425 0.706 1.00 98.75 87 LEU A N 1
ATOM 716 C CA . LEU A 1 87 ? -3.101 6.842 0.908 1.00 98.75 87 LEU A CA 1
ATOM 717 C C . LEU A 1 87 ? -2.857 7.555 -0.425 1.00 98.75 87 LEU A C 1
ATOM 719 O O . LEU A 1 87 ? -1.917 7.240 -1.160 1.00 98.75 87 LEU A O 1
ATOM 723 N N . MET A 1 88 ? -3.657 8.582 -0.700 1.00 98.06 88 MET A N 1
ATOM 724 C CA . MET A 1 88 ? -3.515 9.416 -1.889 1.00 98.06 88 MET A CA 1
ATOM 725 C C . MET A 1 88 ? -2.486 10.552 -1.699 1.00 98.06 88 MET A C 1
ATOM 727 O O . MET A 1 88 ? -2.340 11.086 -0.598 1.00 98.06 88 MET A O 1
ATOM 731 N N . PRO A 1 89 ? -1.787 10.977 -2.770 1.00 96.62 89 PRO A N 1
ATOM 732 C CA . PRO A 1 89 ? -1.760 10.342 -4.085 1.00 96.62 89 PRO A CA 1
ATOM 733 C C . PRO A 1 89 ? -0.996 9.010 -4.049 1.00 96.62 89 PRO A C 1
ATOM 735 O O . PRO A 1 89 ? 0.060 8.904 -3.420 1.00 96.62 89 PRO A O 1
ATOM 738 N N . CYS A 1 90 ? -1.515 8.019 -4.773 1.00 95.25 90 CYS A N 1
ATOM 739 C CA . CYS A 1 90 ? -0.855 6.738 -4.998 1.00 95.25 90 CYS A CA 1
ATOM 740 C C . CYS A 1 90 ? -0.621 6.490 -6.500 1.00 95.25 90 CYS A C 1
ATOM 742 O O . CYS A 1 90 ? -1.136 7.207 -7.364 1.00 95.25 90 CYS A O 1
ATOM 744 N N . GLY A 1 91 ? 0.213 5.495 -6.811 1.00 92.81 91 GLY A N 1
ATOM 745 C CA . GLY A 1 91 ? 0.489 5.077 -8.185 1.00 92.81 91 GLY A CA 1
ATOM 746 C C . GLY A 1 91 ? -0.604 4.180 -8.777 1.00 92.81 91 GLY A C 1
ATOM 747 O O . GLY A 1 91 ? -1.575 3.808 -8.118 1.00 92.81 91 GLY A O 1
ATOM 748 N N . LYS A 1 92 ? -0.418 3.770 -10.039 1.00 95.69 92 LYS A N 1
ATOM 749 C CA . LYS A 1 92 ? -1.283 2.766 -10.691 1.00 95.69 92 LYS A CA 1
ATOM 750 C C . LYS A 1 92 ? -1.247 1.422 -9.956 1.00 95.69 92 LYS A C 1
ATOM 752 O O . LYS A 1 92 ? -2.275 0.766 -9.851 1.00 95.69 92 LYS A O 1
ATOM 757 N N . SER A 1 93 ? -0.077 1.046 -9.436 1.00 96.12 93 SER A N 1
ATOM 758 C CA . SER A 1 93 ? 0.106 -0.149 -8.607 1.00 96.12 93 SER A CA 1
ATOM 759 C C . SER A 1 93 ? -0.786 -0.119 -7.370 1.00 96.12 93 SER A C 1
ATOM 761 O O . SER A 1 93 ? -1.493 -1.085 -7.131 1.00 96.12 93 SER A O 1
ATOM 763 N N . GLY A 1 94 ? -0.869 1.015 -6.667 1.00 97.75 94 GLY A N 1
ATOM 764 C CA . GLY A 1 94 ? -1.706 1.113 -5.472 1.00 97.75 94 GLY A CA 1
ATOM 765 C C . GLY A 1 94 ? -3.189 0.829 -5.738 1.00 97.75 94 GLY A C 1
ATOM 766 O O . GLY A 1 94 ? -3.840 0.119 -4.978 1.00 97.75 94 GLY A O 1
ATOM 767 N N . HIS A 1 95 ? -3.710 1.282 -6.880 1.00 98.12 95 HIS A N 1
ATOM 768 C CA . HIS A 1 95 ? -5.079 0.956 -7.287 1.00 98.12 95 HIS A CA 1
ATOM 769 C C . HIS A 1 95 ? -5.249 -0.537 -7.622 1.00 98.12 95 HIS A C 1
ATOM 771 O O . HIS A 1 95 ? -6.290 -1.115 -7.311 1.00 98.12 95 HIS A O 1
ATOM 777 N N . LEU A 1 96 ? -4.235 -1.173 -8.226 1.00 98.25 96 LEU A N 1
ATOM 778 C CA . LEU A 1 96 ? -4.230 -2.621 -8.471 1.00 98.25 96 LEU A CA 1
ATOM 779 C C . LEU A 1 96 ? -4.198 -3.416 -7.160 1.00 98.25 96 LEU A C 1
ATOM 781 O O . LEU A 1 96 ? -4.920 -4.401 -7.040 1.00 98.25 96 LEU A O 1
ATOM 785 N N . GLU A 1 97 ? -3.414 -2.980 -6.174 1.00 98.75 97 GLU A N 1
ATOM 786 C CA . GLU A 1 97 ? -3.332 -3.599 -4.845 1.00 98.75 97 GLU A CA 1
ATOM 787 C C . GLU A 1 97 ? -4.661 -3.485 -4.087 1.00 98.75 97 GLU A C 1
ATOM 789 O O . GLU A 1 97 ? -5.153 -4.480 -3.549 1.00 98.75 97 GLU A O 1
ATOM 794 N N . LEU A 1 98 ? -5.296 -2.305 -4.109 1.00 98.69 98 LEU A N 1
ATOM 795 C CA . LEU A 1 98 ? -6.629 -2.109 -3.535 1.00 98.69 98 LEU A CA 1
ATOM 796 C C . LEU A 1 98 ? -7.644 -3.040 -4.207 1.00 98.69 98 LEU A C 1
ATOM 798 O O . LEU A 1 98 ? -8.389 -3.742 -3.524 1.00 98.69 98 LEU A O 1
ATOM 802 N N . GLY A 1 99 ? -7.649 -3.074 -5.542 1.00 98.44 99 GLY A N 1
ATOM 803 C CA . GLY A 1 99 ? -8.524 -3.950 -6.318 1.00 98.44 99 GLY A CA 1
ATOM 804 C C . GLY A 1 99 ? -8.305 -5.431 -6.006 1.00 98.44 99 GLY A C 1
ATOM 805 O O . GLY A 1 99 ? -9.277 -6.157 -5.810 1.00 98.44 99 GLY A O 1
ATOM 806 N N . TYR A 1 100 ? -7.049 -5.871 -5.891 1.00 98.69 100 TYR A N 1
ATOM 807 C CA . TYR A 1 100 ? -6.692 -7.240 -5.513 1.00 98.69 100 TYR A CA 1
ATOM 808 C C . TYR A 1 100 ? -7.271 -7.612 -4.145 1.00 98.69 100 TYR A C 1
ATOM 810 O O . TYR A 1 100 ? -8.002 -8.595 -4.030 1.00 98.69 100 TYR A O 1
ATOM 818 N N . VAL A 1 101 ? -7.027 -6.792 -3.118 1.00 98.62 101 VAL A N 1
ATOM 819 C CA . VAL A 1 101 ? -7.491 -7.074 -1.750 1.00 98.62 101 VAL A CA 1
ATOM 820 C C . VAL A 1 101 ? -9.017 -7.033 -1.643 1.00 98.62 101 VAL A C 1
ATOM 822 O O . VAL A 1 101 ? -9.608 -7.906 -1.000 1.00 98.62 101 VAL A O 1
ATOM 825 N N . ARG A 1 102 ? -9.677 -6.092 -2.333 1.00 98.44 102 ARG A N 1
ATOM 826 C CA . ARG A 1 102 ? -11.146 -6.064 -2.443 1.00 98.44 102 ARG A CA 1
ATOM 827 C C . ARG A 1 102 ? -11.689 -7.296 -3.166 1.00 98.44 102 ARG A C 1
ATOM 829 O O . ARG A 1 102 ? -12.681 -7.864 -2.714 1.00 98.44 102 ARG A O 1
ATOM 836 N N . GLY A 1 103 ? -11.018 -7.748 -4.225 1.00 98.25 103 GLY A N 1
ATOM 837 C CA . GLY A 1 103 ? -11.331 -8.987 -4.942 1.00 98.25 103 GLY A CA 1
ATOM 838 C C . GLY A 1 103 ? -11.192 -10.242 -4.075 1.00 98.25 103 GLY A C 1
ATOM 839 O O . GLY A 1 103 ? -11.949 -11.193 -4.245 1.00 98.25 103 GLY A O 1
ATOM 840 N N . CYS A 1 104 ? -10.301 -10.222 -3.081 1.00 98.12 104 CYS A N 1
ATOM 841 C CA . CYS A 1 104 ? -10.193 -11.259 -2.052 1.00 98.12 104 CYS A CA 1
ATOM 842 C C . CYS A 1 104 ? -11.263 -11.157 -0.944 1.00 98.12 104 CYS A C 1
ATOM 844 O O . CYS A 1 104 ? -11.208 -11.914 0.024 1.00 98.12 104 CYS A O 1
ATOM 846 N N . GLY A 1 105 ? -12.215 -10.222 -1.041 1.00 97.88 105 GLY A N 1
ATOM 847 C CA . GLY A 1 105 ? -13.304 -10.043 -0.076 1.00 97.88 105 GLY A CA 1
ATOM 848 C C . GLY A 1 105 ? -12.922 -9.285 1.199 1.00 97.88 105 GLY A C 1
ATOM 849 O O . GLY A 1 105 ? -13.749 -9.157 2.101 1.00 97.88 105 GLY A O 1
ATOM 850 N N . LYS A 1 106 ? -11.701 -8.751 1.289 1.00 97.81 106 LYS A N 1
ATOM 851 C CA . LYS A 1 106 ? -11.214 -8.013 2.464 1.00 97.81 106 LYS A CA 1
ATOM 852 C C . LYS A 1 106 ? -11.539 -6.520 2.348 1.00 97.81 106 LYS A C 1
ATOM 854 O O . LYS A 1 106 ? -11.591 -6.011 1.225 1.00 97.81 106 LYS A O 1
ATOM 859 N N . PRO A 1 107 ? -11.788 -5.800 3.455 1.00 98.12 107 PRO A N 1
ATOM 860 C CA . PRO A 1 107 ? -12.094 -4.376 3.396 1.00 98.12 107 PRO A CA 1
ATOM 861 C C . PRO A 1 107 ? -10.889 -3.551 2.931 1.00 98.12 107 PRO A C 1
ATOM 863 O O . PRO A 1 107 ? -9.731 -3.918 3.146 1.00 98.12 107 PRO A O 1
ATOM 866 N N . GLY A 1 108 ? -11.176 -2.431 2.273 1.00 98.44 108 GLY A N 1
ATOM 867 C CA . GLY A 1 108 ? -10.159 -1.539 1.734 1.00 98.44 108 GLY A CA 1
ATOM 868 C C . GLY A 1 108 ? -10.626 -0.095 1.726 1.00 98.44 108 GLY A C 1
ATOM 869 O O . GLY A 1 108 ? -11.613 0.217 1.070 1.00 98.44 108 GLY A O 1
ATOM 870 N N . TYR A 1 109 ? -9.924 0.773 2.439 1.00 98.75 109 TYR A N 1
ATOM 871 C CA . TYR A 1 109 ? -10.271 2.185 2.599 1.00 98.75 109 TYR A CA 1
ATOM 872 C C . TYR A 1 109 ? -9.382 3.058 1.720 1.00 98.75 109 TYR A C 1
ATOM 874 O O . TYR A 1 109 ? -8.224 2.711 1.475 1.00 98.75 109 TYR A O 1
ATOM 882 N N . VAL A 1 110 ? -9.883 4.207 1.274 1.00 98.69 110 VAL A N 1
ATOM 883 C CA . VAL A 1 110 ? -9.066 5.212 0.575 1.00 98.69 110 VAL A CA 1
ATOM 884 C C . VAL A 1 110 ? -9.015 6.475 1.412 1.00 98.69 110 VAL A C 1
ATOM 886 O O . VAL A 1 110 ? -10.052 7.005 1.787 1.00 98.69 110 VAL A O 1
ATOM 889 N N . LEU A 1 111 ? -7.811 6.973 1.685 1.00 98.69 111 LEU A N 1
ATOM 890 C CA . LEU A 1 111 ? -7.607 8.240 2.375 1.00 98.69 111 LEU A CA 1
ATOM 891 C C . LEU A 1 111 ? -7.156 9.308 1.377 1.00 98.69 111 LEU A C 1
ATOM 893 O O . LEU A 1 111 ? -6.078 9.205 0.785 1.00 98.69 111 LEU A O 1
ATOM 897 N N . PHE A 1 112 ? -7.956 10.362 1.252 1.00 98.12 112 PHE A N 1
ATOM 898 C CA . PHE A 1 112 ? -7.657 11.589 0.527 1.00 98.12 112 PHE A CA 1
ATOM 899 C C . PHE A 1 112 ? -7.261 12.696 1.508 1.00 98.12 112 PHE A C 1
ATOM 901 O O . PHE A 1 112 ? -8.132 13.344 2.073 1.00 98.12 112 PHE A O 1
ATOM 908 N N . PRO A 1 113 ? -5.963 13.020 1.670 1.00 94.62 113 PRO A N 1
ATOM 909 C CA . PRO A 1 113 ? -5.560 14.182 2.473 1.00 94.62 113 PRO A CA 1
ATOM 910 C C . PRO A 1 113 ? -6.092 15.517 1.929 1.00 94.62 113 PRO A C 1
ATOM 912 O O . PRO A 1 113 ? -6.034 16.539 2.605 1.00 94.62 113 PRO A O 1
ATOM 915 N N . LYS A 1 114 ? -6.530 15.520 0.667 1.00 93.81 114 LYS A N 1
ATOM 916 C CA . LYS A 1 114 ? -7.201 16.622 -0.009 1.00 93.81 114 LYS A CA 1
ATOM 917 C C . LYS A 1 114 ? -8.174 16.042 -1.024 1.00 93.81 114 LYS A C 1
ATOM 919 O O . LYS A 1 114 ? -7.808 15.120 -1.755 1.00 93.81 114 LYS A O 1
ATOM 924 N N . GLU A 1 115 ? -9.362 16.625 -1.103 1.00 93.19 115 GLU A N 1
ATOM 925 C CA . GLU A 1 115 ? -10.376 16.240 -2.079 1.00 93.19 115 GLU A CA 1
ATOM 926 C C . GLU A 1 115 ? -9.828 16.319 -3.523 1.00 93.19 115 GLU A C 1
ATOM 928 O O . GLU A 1 115 ? -9.196 17.319 -3.903 1.00 93.19 115 GLU A O 1
ATOM 933 N N . PRO A 1 116 ? -9.998 15.259 -4.335 1.00 93.44 116 PRO A N 1
ATOM 934 C CA . PRO A 1 116 ? -9.510 15.242 -5.704 1.00 93.44 116 PRO A CA 1
ATOM 935 C C . PRO A 1 116 ? -10.384 16.125 -6.602 1.00 93.44 116 PRO A C 1
ATOM 937 O O . PRO A 1 116 ? -11.604 16.121 -6.519 1.00 93.44 116 PRO A O 1
ATOM 940 N N . LYS A 1 117 ? -9.763 16.839 -7.551 1.00 93.44 117 LYS A N 1
ATOM 941 C CA . LYS A 1 117 ? -10.505 17.653 -8.536 1.00 93.44 117 LYS A CA 1
ATOM 942 C C . LYS A 1 117 ? -11.333 16.818 -9.516 1.00 93.44 117 LYS A C 1
ATOM 944 O O . LYS A 1 117 ? -12.283 17.319 -10.105 1.00 93.44 117 LYS A O 1
ATOM 949 N N . ARG A 1 118 ? -10.903 15.580 -9.770 1.00 93.00 118 ARG A N 1
ATOM 950 C CA . ARG A 1 118 ? -11.548 14.656 -10.701 1.00 93.00 118 ARG A CA 1
ATOM 951 C C . ARG A 1 118 ? -12.267 13.583 -9.900 1.00 93.00 118 ARG A C 1
ATOM 953 O O . ARG A 1 118 ? -11.658 12.962 -9.034 1.00 93.00 118 ARG A O 1
ATOM 960 N N . ILE A 1 119 ? -13.515 13.333 -10.271 1.00 92.81 119 ILE A N 1
ATOM 961 C CA . ILE A 1 119 ? -14.293 12.205 -9.772 1.00 92.81 119 ILE A CA 1
ATOM 962 C C . ILE A 1 119 ? -13.859 10.948 -10.531 1.00 92.81 119 ILE A C 1
ATOM 964 O O . ILE A 1 119 ? -13.845 10.935 -11.765 1.00 92.81 119 ILE A O 1
ATOM 968 N N . ASP A 1 120 ? -13.507 9.900 -9.791 1.00 94.25 120 ASP A N 1
ATOM 969 C CA . ASP A 1 120 ? -13.277 8.565 -10.336 1.00 94.25 120 ASP A CA 1
ATOM 970 C C . ASP A 1 120 ? -14.299 7.599 -9.731 1.00 94.25 120 ASP A C 1
ATOM 972 O O . ASP A 1 120 ? -14.305 7.332 -8.529 1.00 94.25 120 ASP A O 1
ATOM 976 N N . VAL A 1 121 ? -15.202 7.104 -10.577 1.00 96.50 121 VAL A N 1
ATOM 977 C CA . VAL A 1 121 ? -16.327 6.255 -10.160 1.00 96.50 121 VAL A CA 1
ATOM 978 C C . VAL A 1 121 ? -15.877 4.901 -9.615 1.00 96.50 121 VAL A C 1
ATOM 980 O O . VAL A 1 121 ? -16.640 4.257 -8.894 1.00 96.50 121 VAL A O 1
ATOM 983 N N . MET A 1 122 ? -14.649 4.474 -9.928 1.00 96.88 122 MET A N 1
ATOM 984 C CA . MET A 1 122 ? -14.115 3.178 -9.511 1.00 96.88 122 MET A CA 1
ATOM 985 C C . MET A 1 122 ? -13.780 3.145 -8.018 1.00 96.88 122 MET A C 1
ATOM 987 O O . MET A 1 122 ? -13.654 2.064 -7.445 1.00 96.88 122 MET A O 1
ATOM 991 N N . TYR A 1 123 ? -13.712 4.297 -7.346 1.00 97.06 123 TYR A N 1
ATOM 992 C CA . TYR A 1 123 ? -13.570 4.339 -5.891 1.00 97.06 123 TYR A CA 1
ATOM 993 C C . TYR A 1 123 ? -14.761 3.727 -5.139 1.00 97.06 123 TYR A C 1
ATOM 995 O O . TYR A 1 123 ? -14.602 3.366 -3.980 1.00 97.06 123 TYR A O 1
ATOM 1003 N N . GLN A 1 124 ? -15.899 3.479 -5.799 1.00 96.94 124 GLN A N 1
ATOM 1004 C CA . GLN A 1 124 ? -17.007 2.697 -5.228 1.00 96.94 124 GLN A CA 1
ATOM 1005 C C . GLN A 1 124 ? -16.643 1.237 -4.907 1.00 96.94 124 GLN A C 1
ATOM 1007 O O . GLN A 1 124 ? -17.381 0.570 -4.188 1.00 96.94 124 GLN A O 1
ATOM 1012 N N . PHE A 1 125 ? -15.518 0.714 -5.413 1.00 97.62 125 PHE A N 1
ATOM 1013 C CA . PHE A 1 125 ? -15.014 -0.589 -4.970 1.00 97.62 125 PHE A CA 1
ATOM 1014 C C . PHE A 1 125 ? -14.437 -0.559 -3.553 1.00 97.62 125 PHE A C 1
ATOM 1016 O O . PHE A 1 125 ? -14.342 -1.618 -2.923 1.00 97.62 125 PHE A O 1
ATOM 1023 N N . ALA A 1 126 ? -14.030 0.611 -3.055 1.00 98.31 126 ALA A N 1
ATOM 1024 C CA . ALA A 1 126 ? -13.555 0.762 -1.689 1.00 98.31 126 ALA A CA 1
ATOM 1025 C C . ALA A 1 126 ? -14.682 0.473 -0.686 1.00 98.31 126 ALA A C 1
ATOM 1027 O O . ALA A 1 126 ? -15.866 0.569 -0.992 1.00 98.31 126 ALA A O 1
ATOM 1028 N N . THR A 1 127 ? -14.298 0.091 0.525 1.00 98.31 127 THR A N 1
ATOM 1029 C CA . THR A 1 127 ? -15.208 -0.018 1.664 1.00 98.31 127 THR A CA 1
ATOM 1030 C C . THR A 1 127 ? -15.720 1.353 2.077 1.00 98.31 127 THR A C 1
ATOM 1032 O O . THR A 1 127 ? -16.911 1.485 2.324 1.00 98.31 127 THR A O 1
ATOM 1035 N N . ASP A 1 128 ? -14.829 2.344 2.134 1.00 98.19 128 ASP A N 1
ATOM 1036 C CA . ASP A 1 128 ? -15.192 3.739 2.358 1.00 98.19 128 ASP A CA 1
ATOM 1037 C C . ASP A 1 128 ? -14.094 4.686 1.847 1.00 98.19 128 ASP A C 1
ATOM 1039 O O . ASP A 1 128 ? -12.945 4.267 1.619 1.00 98.19 128 ASP A O 1
ATOM 1043 N N . LEU A 1 129 ? -14.452 5.958 1.678 1.00 98.25 129 LEU A N 1
ATOM 1044 C CA . LEU A 1 129 ? -13.560 7.049 1.297 1.00 98.25 129 LEU A CA 1
ATOM 1045 C C . LEU A 1 129 ? -13.478 8.046 2.449 1.00 98.25 129 LEU A C 1
ATOM 1047 O O . LEU A 1 129 ? -14.483 8.617 2.845 1.00 98.25 129 LEU A O 1
ATOM 1051 N N . CYS A 1 130 ? -12.272 8.295 2.944 1.00 98.38 130 CYS A N 1
ATOM 1052 C CA . CYS A 1 130 ? -12.030 9.228 4.035 1.00 98.38 130 CYS A CA 1
ATOM 1053 C C . CYS A 1 130 ? -11.270 10.449 3.514 1.00 98.38 130 CYS A C 1
ATOM 1055 O O . CYS A 1 130 ? -10.305 10.313 2.757 1.00 98.38 130 CYS A O 1
ATOM 1057 N N . PHE A 1 131 ? -11.644 11.639 3.966 1.00 97.81 131 PHE A N 1
ATOM 1058 C CA . PHE A 1 131 ? -11.019 12.914 3.598 1.00 97.81 131 PHE A CA 1
ATOM 1059 C C . PHE A 1 131 ? -10.170 13.508 4.727 1.00 97.81 131 PHE A C 1
ATOM 1061 O O . PHE A 1 131 ? -9.588 14.586 4.602 1.00 97.81 131 PHE A O 1
ATOM 1068 N N . SER A 1 132 ? -10.056 12.783 5.839 1.00 97.94 132 SER A N 1
ATOM 1069 C CA . SER A 1 132 ? -9.146 13.091 6.936 1.00 97.94 132 SER A CA 1
ATOM 1070 C C . SER A 1 132 ? -8.686 11.818 7.643 1.00 97.94 132 SER A C 1
ATOM 1072 O O . SER A 1 132 ? -9.325 10.768 7.568 1.00 97.94 132 SER A O 1
ATOM 1074 N N . THR A 1 133 ? -7.560 11.899 8.353 1.00 98.12 133 THR A N 1
ATOM 1075 C CA . THR A 1 133 ? -7.092 10.765 9.160 1.00 98.12 133 THR A CA 1
ATOM 1076 C C . THR A 1 133 ? -8.033 10.462 10.327 1.00 98.12 133 THR A C 1
ATOM 1078 O O . THR A 1 133 ? -8.157 9.303 10.696 1.00 98.12 133 THR A O 1
ATOM 1081 N N . ASP A 1 134 ? -8.714 11.464 10.887 1.00 98.00 134 ASP A N 1
ATOM 1082 C CA . ASP A 1 134 ? -9.670 11.259 11.984 1.00 98.00 134 ASP A CA 1
ATOM 1083 C C . ASP A 1 134 ? -10.931 10.525 11.519 1.00 98.00 134 ASP A C 1
ATOM 1085 O O . ASP A 1 134 ? -11.398 9.608 12.190 1.00 98.00 134 ASP A O 1
ATOM 1089 N N . GLU A 1 135 ? -11.437 10.855 10.330 1.00 98.06 135 GLU A N 1
ATOM 1090 C CA . GLU A 1 135 ? -12.516 10.102 9.683 1.00 98.06 135 GLU A CA 1
ATOM 1091 C C . GLU A 1 135 ? -12.111 8.646 9.434 1.00 98.06 135 GLU A C 1
ATOM 1093 O O . GLU A 1 135 ? -12.843 7.732 9.808 1.00 98.06 135 GLU A O 1
ATOM 1098 N N . LEU A 1 136 ? -10.898 8.421 8.915 1.00 98.50 136 LEU A N 1
ATOM 1099 C CA . LEU A 1 136 ? -10.355 7.074 8.753 1.00 98.50 136 LEU A CA 1
ATOM 1100 C C . LEU A 1 136 ? -10.292 6.324 10.091 1.00 98.50 136 LEU A C 1
ATOM 1102 O O . LEU A 1 136 ? -10.745 5.188 10.167 1.00 98.50 136 LEU A O 1
ATOM 1106 N N . ILE A 1 137 ? -9.769 6.937 11.156 1.00 98.12 137 ILE A N 1
ATOM 1107 C CA . ILE A 1 137 ? -9.715 6.320 12.492 1.00 98.12 137 ILE A CA 1
ATOM 1108 C C . ILE A 1 137 ? -11.121 5.931 12.967 1.00 98.12 137 ILE A C 1
ATOM 1110 O O . ILE A 1 137 ? -11.310 4.826 13.482 1.00 98.12 137 ILE A O 1
ATOM 1114 N N . ASN A 1 138 ? -12.114 6.797 12.765 1.00 97.31 138 ASN A N 1
ATOM 1115 C CA . ASN A 1 138 ? -13.498 6.506 13.131 1.00 97.31 138 ASN A CA 1
ATOM 1116 C C . ASN A 1 138 ? -14.063 5.309 12.353 1.00 97.31 138 ASN A C 1
ATOM 1118 O O . ASN A 1 138 ? -14.701 4.450 12.963 1.00 97.31 138 ASN A O 1
ATOM 1122 N N . GLU A 1 139 ? -13.791 5.196 11.050 1.00 97.00 139 GLU A N 1
ATOM 1123 C CA . GLU A 1 139 ? -14.186 4.020 10.263 1.00 97.00 139 GLU A CA 1
ATOM 1124 C C . GLU A 1 139 ? -13.484 2.742 10.728 1.00 97.00 139 GLU A C 1
ATOM 1126 O O . GLU A 1 139 ? -14.116 1.689 10.868 1.00 97.00 139 GLU A O 1
ATOM 1131 N N . LEU A 1 140 ? -12.187 2.826 11.031 1.00 96.31 140 LEU A N 1
ATOM 1132 C CA . LEU A 1 140 ? -11.413 1.681 11.503 1.00 96.31 140 LEU A CA 1
ATOM 1133 C C . LEU A 1 140 ? -11.911 1.181 12.867 1.00 9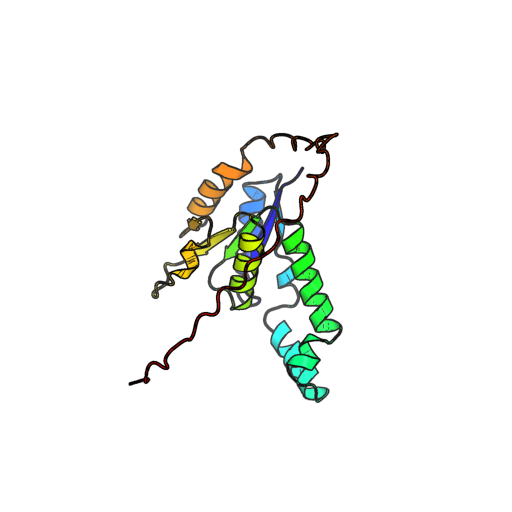6.31 140 LEU A C 1
ATOM 1135 O O . LEU A 1 140 ? -12.041 -0.030 13.043 1.00 96.31 140 LEU A O 1
ATOM 1139 N N . ARG A 1 141 ? -12.293 2.062 13.803 1.00 95.25 141 ARG A N 1
ATOM 1140 C CA . ARG A 1 141 ? -12.872 1.666 15.108 1.00 95.25 141 ARG A CA 1
ATOM 1141 C C . ARG A 1 141 ? -14.101 0.767 14.953 1.00 95.25 141 ARG A C 1
ATOM 1143 O O . ARG A 1 141 ? -14.202 -0.263 15.619 1.00 95.25 141 ARG A O 1
ATOM 1150 N N . LYS A 1 142 ? -14.980 1.056 13.983 1.00 92.62 142 LYS A N 1
ATOM 1151 C CA . LYS A 1 142 ? -16.191 0.247 13.708 1.00 92.62 142 LYS A CA 1
ATOM 1152 C C . LYS A 1 142 ? -15.887 -1.213 13.370 1.00 92.62 142 LYS A C 1
ATOM 1154 O O . LYS A 1 142 ? -16.758 -2.075 13.527 1.00 92.62 142 LYS A O 1
ATOM 1159 N N . VAL A 1 143 ? -14.691 -1.501 12.857 1.00 90.19 143 VAL A N 1
ATOM 1160 C CA . VAL A 1 143 ? -14.278 -2.852 12.459 1.00 90.19 143 VAL A CA 1
ATOM 1161 C C . VAL A 1 143 ? -13.206 -3.438 13.370 1.00 90.19 143 VAL A C 1
ATOM 1163 O O . VAL A 1 143 ? -13.152 -4.659 13.506 1.00 90.19 143 VAL A O 1
ATOM 1166 N N . MET A 1 144 ? -12.362 -2.623 13.998 1.00 87.31 144 MET A N 1
ATOM 1167 C CA . MET A 1 144 ? -11.260 -3.060 14.859 1.00 87.31 144 MET A CA 1
ATOM 1168 C C . MET A 1 144 ? -11.708 -3.375 16.286 1.00 87.31 144 MET A C 1
ATOM 1170 O O . MET A 1 144 ? -11.222 -4.360 16.836 1.00 87.31 144 MET A O 1
ATOM 1174 N N . ASP A 1 145 ? -12.685 -2.642 16.824 1.00 78.75 145 ASP A N 1
ATOM 1175 C CA . ASP A 1 145 ? -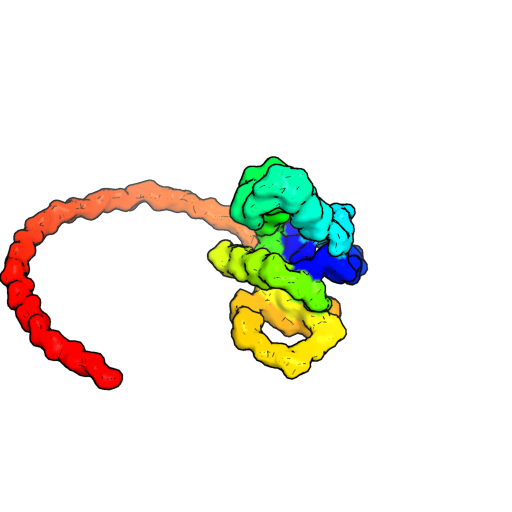13.158 -2.819 18.207 1.00 78.75 145 ASP A CA 1
ATOM 1176 C C . ASP A 1 145 ? -14.196 -3.939 18.353 1.00 78.75 145 ASP A C 1
ATOM 1178 O O . ASP A 1 145 ? -14.572 -4.325 19.461 1.00 78.75 145 ASP A O 1
ATOM 1182 N N . LYS A 1 146 ? -14.661 -4.504 17.233 1.00 67.00 146 LYS A N 1
ATOM 1183 C CA . LYS A 1 146 ? -15.531 -5.679 17.268 1.00 67.00 146 LYS A CA 1
ATOM 1184 C C . LYS A 1 146 ? -14.741 -6.864 17.831 1.00 67.00 146 LYS A C 1
ATOM 1186 O O . LYS A 1 146 ? -13.674 -7.170 17.284 1.00 67.00 146 LYS A O 1
ATOM 1191 N N . PRO A 1 147 ? -15.249 -7.560 18.869 1.00 55.50 147 PRO A N 1
ATOM 1192 C CA . PRO A 1 147 ? -14.615 -8.776 19.349 1.00 55.50 147 PRO A CA 1
ATOM 1193 C C . PRO A 1 147 ? -14.455 -9.728 18.165 1.00 55.50 147 PRO A C 1
ATOM 1195 O O . PRO A 1 147 ? -15.378 -9.901 17.365 1.00 55.50 147 PRO A O 1
ATOM 1198 N N . VAL A 1 148 ? -13.251 -10.287 18.017 1.00 52.62 148 VAL A N 1
ATOM 1199 C CA . VAL A 1 148 ? -12.983 -11.332 17.031 1.00 52.62 148 VAL A CA 1
ATOM 1200 C C . VAL A 1 148 ? -13.902 -12.487 17.398 1.00 52.62 148 VAL A C 1
ATOM 1202 O O . VAL A 1 148 ? -13.603 -13.235 18.323 1.00 52.62 148 VAL A O 1
ATOM 1205 N N . MET A 1 149 ? -15.046 -12.594 16.722 1.00 45.03 149 MET A N 1
ATOM 1206 C CA . MET A 1 149 ? -15.871 -13.786 16.819 1.00 45.03 149 MET A CA 1
ATOM 1207 C C . MET A 1 149 ? -14.992 -14.917 16.308 1.00 45.03 149 MET A C 1
ATOM 1209 O O . MET A 1 149 ? -14.531 -14.900 15.163 1.00 45.03 149 MET A O 1
ATOM 1213 N N . GLU A 1 150 ? -14.665 -15.810 17.234 1.00 42.88 150 GLU A N 1
ATOM 1214 C CA . GLU A 1 150 ? -13.863 -17.000 17.030 1.00 42.88 150 GLU A CA 1
ATOM 1215 C C . GLU A 1 150 ? -14.304 -17.653 15.723 1.00 42.88 150 GLU A C 1
ATOM 1217 O O . GLU A 1 150 ? -15.504 -17.817 15.488 1.00 42.88 150 GLU A O 1
ATOM 1222 N N . LYS A 1 151 ? -13.344 -17.908 14.822 1.00 41.59 151 LYS A N 1
ATOM 1223 C CA . LYS A 1 151 ? -13.611 -18.548 13.532 1.00 41.59 151 LYS A CA 1
ATOM 1224 C C . LYS A 1 151 ? -14.454 -19.781 13.823 1.00 41.59 151 LYS A C 1
ATOM 1226 O O . LYS A 1 151 ? -13.920 -20.758 14.339 1.00 41.59 151 LYS A O 1
ATOM 1231 N N . LEU A 1 152 ? -15.747 -19.717 13.502 1.00 41.19 152 LEU A N 1
ATOM 1232 C CA . LEU A 1 152 ? -16.623 -20.871 13.536 1.00 41.19 152 LEU A CA 1
ATOM 1233 C C . LEU A 1 152 ? -15.927 -21.893 12.643 1.00 41.19 152 LEU A C 1
ATOM 1235 O O . LEU A 1 152 ? -15.789 -21.680 11.434 1.00 41.19 152 LEU A O 1
ATOM 1239 N N . THR A 1 153 ? -15.369 -22.935 13.250 1.00 37.81 153 THR A N 1
ATOM 1240 C CA . THR A 1 153 ? -14.805 -24.054 12.517 1.00 37.81 153 THR A CA 1
ATOM 1241 C C . THR A 1 153 ? -15.933 -24.569 11.649 1.00 37.81 153 THR A C 1
ATOM 1243 O O . THR A 1 153 ? -16.898 -25.137 12.155 1.00 37.81 153 THR A O 1
ATOM 1246 N N . MET A 1 154 ? -15.852 -24.317 10.344 1.00 35.41 154 MET A N 1
ATOM 1247 C CA . MET A 1 154 ? -16.676 -25.034 9.393 1.00 35.41 154 MET A CA 1
ATOM 1248 C C . MET A 1 154 ? -16.208 -26.484 9.441 1.00 35.41 154 MET A C 1
ATOM 1250 O O . MET A 1 154 ? -15.301 -26.890 8.713 1.00 35.41 154 MET A O 1
ATOM 1254 N N . GLU A 1 155 ? -16.798 -27.262 10.344 1.00 40.56 155 GLU A N 1
ATOM 1255 C CA . GLU A 1 155 ? -16.847 -28.700 10.176 1.00 40.56 155 GLU A CA 1
ATOM 1256 C C . GLU A 1 155 ? -17.482 -28.941 8.809 1.00 40.56 155 GLU A C 1
ATOM 1258 O O . GLU A 1 155 ? -18.627 -28.566 8.549 1.00 40.56 155 GLU A O 1
ATOM 1263 N N . LYS A 1 156 ? -16.692 -29.509 7.891 1.00 41.00 156 LYS A N 1
ATOM 1264 C CA . LYS A 1 156 ? -17.218 -30.033 6.632 1.00 41.00 156 LYS A CA 1
ATOM 1265 C C . LYS A 1 156 ? -18.431 -30.902 6.975 1.00 41.00 156 LYS A C 1
ATOM 1267 O O . LYS A 1 156 ? -18.276 -31.791 7.816 1.00 41.00 156 LYS A O 1
ATOM 1272 N N . PRO A 1 157 ? -19.590 -30.724 6.321 1.00 36.81 157 PRO A N 1
ATOM 1273 C CA . PRO A 1 157 ? -20.684 -31.657 6.499 1.00 36.81 157 PRO A CA 1
ATOM 1274 C C . PRO A 1 157 ? -20.190 -33.045 6.081 1.00 36.81 157 PRO A C 1
ATOM 1276 O O . PRO A 1 157 ? -19.893 -33.302 4.911 1.00 36.81 157 PRO A O 1
ATOM 1279 N N . LYS A 1 158 ? -20.052 -33.939 7.064 1.00 51.06 158 LYS A N 1
ATOM 1280 C CA . LYS A 1 158 ? -19.983 -35.373 6.812 1.00 51.06 158 LYS A CA 1
ATOM 1281 C C . LYS A 1 158 ? -21.341 -35.752 6.221 1.00 51.06 158 LYS A C 1
ATOM 1283 O O . LYS A 1 158 ? -22.360 -35.561 6.872 1.00 51.06 158 LYS A O 1
ATOM 1288 N N . ASN A 1 159 ? -21.311 -36.284 5.001 1.00 52.72 159 ASN A N 1
ATOM 1289 C CA . ASN A 1 159 ? -22.433 -36.825 4.223 1.00 52.72 159 ASN A CA 1
ATOM 1290 C C . ASN A 1 159 ? -23.209 -35.818 3.357 1.00 52.72 159 ASN A C 1
ATOM 1292 O O . ASN A 1 159 ? -24.359 -35.490 3.625 1.00 52.72 159 ASN A O 1
ATOM 1296 N N . ALA A 1 160 ? -22.622 -35.455 2.216 1.00 40.91 160 ALA A N 1
ATOM 1297 C CA . ALA A 1 160 ? -23.402 -35.247 1.000 1.00 40.91 160 ALA A CA 1
ATOM 1298 C C . ALA A 1 160 ? -23.190 -36.475 0.102 1.00 40.91 160 ALA A C 1
ATOM 1300 O O . ALA A 1 160 ? -22.125 -36.647 -0.491 1.00 40.91 160 ALA A O 1
ATOM 1301 N N . ALA A 1 161 ? -24.180 -37.369 0.055 1.00 45.94 161 ALA A N 1
ATOM 1302 C CA . ALA A 1 161 ? -24.224 -38.431 -0.942 1.00 45.94 161 ALA A CA 1
ATOM 1303 C C . ALA A 1 161 ? -24.200 -37.804 -2.346 1.00 45.94 161 ALA A C 1
ATOM 1305 O O . ALA A 1 161 ? -24.932 -36.854 -2.628 1.00 45.94 161 ALA A O 1
ATOM 1306 N N . ALA A 1 162 ? -23.332 -38.330 -3.212 1.00 38.69 162 ALA A N 1
ATOM 1307 C CA . ALA A 1 162 ? -23.202 -37.880 -4.590 1.00 38.69 162 ALA A CA 1
ATOM 1308 C C . ALA A 1 162 ? -24.547 -38.016 -5.333 1.00 38.69 162 ALA A C 1
ATOM 1310 O O . ALA A 1 162 ? -25.200 -39.059 -5.222 1.00 38.69 162 ALA A O 1
ATOM 1311 N N . PRO A 1 163 ? -24.977 -37.009 -6.112 1.00 36.78 163 PRO A N 1
ATOM 1312 C CA . PRO A 1 163 ? -26.196 -37.124 -6.894 1.00 36.78 163 PRO A CA 1
ATOM 1313 C C . PRO A 1 163 ? -25.991 -38.138 -8.025 1.00 36.78 163 PRO A C 1
ATOM 1315 O O . PRO A 1 163 ? -25.072 -38.030 -8.838 1.00 36.78 163 PRO A O 1
ATOM 1318 N N . VAL A 1 164 ? -26.873 -39.135 -8.077 1.00 40.88 164 VAL A N 1
ATOM 1319 C CA . VAL A 1 164 ? -26.954 -40.119 -9.160 1.00 40.88 164 VAL A CA 1
ATOM 1320 C C . VAL A 1 164 ? -27.340 -39.396 -10.453 1.00 40.88 164 VAL A C 1
ATOM 1322 O O . VAL A 1 164 ? -28.471 -38.941 -10.620 1.00 40.88 164 VAL A O 1
ATOM 1325 N N . ILE A 1 165 ? -26.396 -39.303 -11.389 1.00 36.69 165 ILE A N 1
ATOM 1326 C CA . ILE A 1 165 ? -26.616 -38.745 -12.725 1.00 36.69 165 ILE A CA 1
ATOM 1327 C C . ILE A 1 165 ? -27.476 -39.731 -13.528 1.00 36.69 165 ILE A C 1
ATOM 1329 O O . ILE A 1 165 ? -26.980 -40.725 -14.059 1.00 36.69 165 ILE A O 1
ATOM 1333 N N . ARG A 1 166 ? -28.780 -39.459 -13.657 1.00 36.59 166 ARG A N 1
ATOM 1334 C CA . ARG A 1 166 ? -29.622 -40.108 -14.675 1.00 36.59 166 ARG A CA 1
ATOM 1335 C C . ARG A 1 166 ? -29.391 -39.415 -16.018 1.00 36.59 166 ARG A C 1
ATOM 1337 O O . ARG A 1 166 ? -29.799 -38.272 -16.207 1.00 36.59 166 ARG A O 1
ATOM 1344 N N . LYS A 1 167 ? -28.748 -40.115 -16.958 1.00 36.19 167 LYS A N 1
ATOM 1345 C CA . LYS A 1 167 ? -28.616 -39.684 -18.359 1.00 36.19 167 LYS A CA 1
ATOM 1346 C C . LYS A 1 167 ? -30.011 -39.498 -18.974 1.00 36.19 167 LYS A C 1
ATOM 1348 O O . LYS A 1 167 ? -30.720 -40.477 -19.190 1.00 36.19 167 LYS A O 1
ATOM 1353 N N . LYS A 1 168 ? -30.394 -38.256 -19.278 1.00 37.28 168 LYS A N 1
ATOM 1354 C CA . LYS A 1 168 ? -31.521 -37.938 -20.168 1.00 37.28 168 LYS A CA 1
ATOM 1355 C C . LYS A 1 168 ? -30.962 -37.792 -21.589 1.00 37.28 168 LYS A C 1
ATOM 1357 O O . LYS A 1 168 ? -30.001 -37.053 -21.783 1.00 37.28 168 LYS A O 1
ATOM 1362 N N . LYS A 1 169 ? -31.516 -38.536 -22.554 1.00 36.91 169 LYS A N 1
ATOM 1363 C CA . LYS A 1 169 ? -31.203 -38.397 -23.989 1.00 36.91 169 LYS A CA 1
ATOM 1364 C C . LYS A 1 169 ? -31.500 -36.957 -24.434 1.00 36.91 169 LYS A C 1
ATOM 1366 O O . LYS A 1 169 ? -32.544 -36.424 -24.071 1.00 36.91 169 LYS A O 1
ATOM 1371 N N . MET A 1 170 ? -30.574 -36.345 -25.172 1.00 36.28 170 MET A N 1
ATOM 1372 C CA . MET A 1 170 ? -30.773 -35.053 -25.833 1.00 36.28 170 MET A CA 1
ATOM 1373 C C . MET A 1 170 ? -31.426 -35.292 -27.193 1.00 36.28 170 MET A C 1
ATOM 1375 O O . MET A 1 170 ? -30.839 -35.975 -28.031 1.00 36.28 170 MET A O 1
ATOM 1379 N N . ASP A 1 171 ? -32.603 -34.711 -27.403 1.00 35.16 171 ASP A N 1
ATOM 1380 C CA . ASP A 1 171 ? -33.191 -34.567 -28.731 1.00 35.16 171 ASP A CA 1
ATOM 1381 C C . ASP A 1 171 ? -32.558 -33.354 -29.425 1.00 35.16 171 ASP A C 1
ATOM 1383 O O . ASP A 1 171 ? -32.442 -32.264 -28.859 1.00 35.16 171 ASP A O 1
ATOM 1387 N N . THR A 1 172 ? -32.078 -33.570 -30.647 1.00 32.59 172 THR A N 1
ATOM 1388 C CA . THR A 1 172 ? -31.420 -32.566 -31.482 1.00 32.59 172 THR A CA 1
ATOM 1389 C C . THR A 1 172 ? -32.447 -31.567 -32.012 1.00 32.59 172 THR A C 1
ATOM 1391 O O . THR A 1 172 ? -33.311 -31.932 -32.804 1.00 32.59 172 THR A O 1
ATOM 1394 N N . VAL A 1 173 ? -32.326 -30.293 -31.632 1.00 34.03 173 VAL A N 1
ATOM 1395 C CA . VAL A 1 173 ? -33.034 -29.186 -32.293 1.00 34.03 173 VAL A CA 1
ATOM 1396 C C . VAL A 1 173 ? -32.030 -28.441 -33.166 1.00 34.03 173 VAL A C 1
ATOM 1398 O O . VAL A 1 173 ? -31.107 -27.800 -32.667 1.00 34.03 173 VAL A O 1
ATOM 1401 N N . VAL A 1 174 ? -32.197 -28.558 -34.483 1.00 35.75 174 VAL A N 1
ATOM 1402 C CA . VAL A 1 174 ? -31.444 -27.789 -35.480 1.00 35.75 174 VAL A CA 1
ATOM 1403 C C . VAL A 1 174 ? -32.036 -26.381 -35.533 1.00 35.75 174 VAL A C 1
ATOM 1405 O O . VAL A 1 174 ? -33.188 -26.211 -35.922 1.00 35.75 174 VAL A O 1
ATOM 1408 N N . ILE A 1 175 ? -31.258 -25.370 -35.143 1.00 38.12 175 ILE A N 1
ATOM 1409 C CA . ILE A 1 175 ? -31.627 -23.955 -35.280 1.00 38.12 175 ILE A CA 1
ATOM 1410 C C . ILE A 1 175 ? -30.807 -23.369 -36.431 1.00 38.12 175 ILE A C 1
ATOM 1412 O O . ILE A 1 175 ? -29.595 -23.198 -36.320 1.00 38.12 175 ILE A O 1
ATOM 1416 N N . THR A 1 176 ? -31.462 -23.057 -37.547 1.00 37.03 176 THR A N 1
ATOM 1417 C CA . THR A 1 176 ? -30.862 -22.303 -38.655 1.00 37.03 176 THR A CA 1
ATOM 1418 C C . THR A 1 176 ? -30.891 -20.808 -38.336 1.00 37.03 176 THR A C 1
ATOM 1420 O O . THR A 1 176 ? -31.965 -20.207 -38.297 1.00 37.03 176 THR A O 1
ATOM 1423 N N . ALA A 1 177 ? -29.726 -20.195 -38.120 1.00 40.72 177 ALA A N 1
ATOM 1424 C CA . ALA A 1 177 ? -29.594 -18.745 -37.989 1.00 40.72 177 ALA A CA 1
ATOM 1425 C C . ALA A 1 177 ? -29.557 -18.083 -39.379 1.00 40.72 177 ALA A C 1
ATOM 1427 O O . ALA A 1 177 ? -28.768 -18.482 -40.235 1.00 40.72 177 ALA A O 1
ATOM 1428 N N . LYS A 1 178 ? -30.399 -17.066 -39.609 1.00 37.91 178 LYS A N 1
ATOM 1429 C CA . LYS A 1 178 ? -30.262 -16.156 -40.759 1.00 37.91 178 LYS A CA 1
ATOM 1430 C C . LYS A 1 178 ? -29.250 -15.047 -40.419 1.00 37.91 178 LYS A C 1
ATOM 1432 O O . LYS A 1 178 ? -29.276 -14.575 -39.282 1.00 37.91 178 LYS A O 1
ATOM 1437 N N . PRO A 1 179 ? -28.397 -14.603 -41.360 1.00 43.66 179 PRO A N 1
ATOM 1438 C CA . PRO A 1 179 ? -27.430 -13.537 -41.105 1.00 43.66 179 PRO A CA 1
ATOM 1439 C C . PRO A 1 179 ? -28.149 -12.193 -40.935 1.00 43.66 179 PRO A C 1
ATOM 1441 O O . PRO A 1 179 ? -28.992 -11.843 -41.760 1.00 43.66 179 PRO A O 1
ATOM 1444 N N . GLN A 1 180 ? -27.815 -11.440 -39.887 1.00 48.62 180 GLN A N 1
ATOM 1445 C CA . GLN A 1 180 ? -28.164 -10.022 -39.785 1.00 48.62 180 GLN A CA 1
ATOM 1446 C C . GLN A 1 180 ? -27.007 -9.184 -40.333 1.00 48.62 180 GLN A C 1
ATOM 1448 O O . GLN A 1 180 ? -25.863 -9.337 -39.907 1.00 48.62 180 GLN A O 1
ATOM 1453 N N . GLU A 1 181 ? -27.323 -8.326 -41.301 1.00 48.50 181 GLU A N 1
ATOM 1454 C CA . GLU A 1 181 ? -26.409 -7.344 -41.879 1.00 48.50 181 GLU A CA 1
ATOM 1455 C C . GLU A 1 181 ? -26.069 -6.259 -40.852 1.00 48.50 181 GLU A C 1
ATOM 1457 O O . GLU A 1 181 ? -26.946 -5.697 -40.194 1.00 48.50 181 GLU A O 1
ATOM 1462 N N . ILE A 1 182 ? -24.775 -5.975 -40.728 1.00 52.91 182 ILE A N 1
ATOM 1463 C CA . ILE A 1 182 ? -24.222 -4.911 -39.893 1.00 52.91 182 ILE A CA 1
ATOM 1464 C C . ILE A 1 182 ? -24.322 -3.604 -40.693 1.00 52.91 182 ILE A C 1
ATOM 1466 O O . ILE A 1 182 ? -23.824 -3.539 -41.818 1.00 52.91 182 ILE A O 1
ATOM 1470 N N . ARG A 1 183 ? -24.958 -2.580 -40.118 1.00 49.88 183 ARG A N 1
ATOM 1471 C CA . ARG A 1 183 ? -24.855 -1.178 -40.549 1.00 49.88 183 ARG A CA 1
ATOM 1472 C C . ARG A 1 183 ? -24.106 -0.381 -39.497 1.00 49.88 183 ARG A C 1
ATOM 1474 O O . ARG A 1 183 ? -24.365 -0.638 -38.301 1.00 49.88 183 ARG A O 1
#

Radius of gyration: 23.65 Å; chains: 1; bounding box: 54×58×62 Å

Sequence (183 aa):
MEKVVYIIGALKNWKVIDLANRLSKEFPKCEFFCSWITPGPEADEYLRKFGKKRGLSYKETLQDWGAKHVFNFDKTHLDRADMVIMLMPCGKSGHLELGYVRGCGKPGYVLFPKEPKRIDVMYQFATDLCFSTDELINELRKVMDKPVMEKLTMEKPKNAAAPVIRKKKMDTVVITAKPQEIR

pLDDT: mean 85.38, std 22.68, range [32.59, 98.81]